Protein AF-A0A0W1AGN7-F1 (afdb_monomer)

Structure (mmCIF, N/CA/C/O backbone):
data_AF-A0A0W1AGN7-F1
#
_entry.id   AF-A0A0W1AGN7-F1
#
loop_
_atom_site.group_PDB
_atom_site.id
_atom_site.type_symbol
_atom_site.label_atom_id
_atom_site.label_alt_id
_atom_site.label_comp_id
_atom_site.label_asym_id
_atom_site.label_entity_id
_atom_site.label_seq_id
_atom_site.pdbx_PDB_ins_code
_atom_site.Cartn_x
_atom_site.Cartn_y
_atom_site.Cartn_z
_atom_site.occupancy
_atom_site.B_iso_or_equiv
_atom_site.auth_seq_id
_atom_site.auth_comp_id
_atom_site.auth_asym_id
_atom_site.auth_atom_id
_atom_site.pdbx_PDB_model_num
ATOM 1 N N . MET A 1 1 ? -7.683 -13.575 3.299 1.00 52.19 1 MET A N 1
ATOM 2 C CA . MET A 1 1 ? -7.479 -12.408 2.410 1.00 52.19 1 MET A CA 1
ATOM 3 C C . MET A 1 1 ? -7.726 -11.052 3.073 1.00 52.19 1 MET A C 1
ATOM 5 O O . MET A 1 1 ? -6.972 -10.143 2.778 1.00 52.19 1 MET A O 1
ATOM 9 N N . LYS A 1 2 ? -8.662 -10.886 4.029 1.00 61.22 2 LYS A N 1
ATOM 10 C CA . LYS A 1 2 ? -8.832 -9.610 4.775 1.00 61.22 2 LYS A CA 1
ATOM 11 C C . LYS A 1 2 ? -7.650 -9.207 5.681 1.00 61.22 2 LYS A C 1
ATOM 13 O O . LYS A 1 2 ? -7.699 -8.150 6.295 1.00 61.22 2 LYS A O 1
ATOM 18 N N . GLU A 1 3 ? -6.617 -10.041 5.782 1.00 70.88 3 GLU A N 1
ATOM 19 C CA . GLU A 1 3 ? -5.490 -9.860 6.706 1.00 70.88 3 GLU A CA 1
ATOM 20 C C . GLU A 1 3 ? -4.627 -8.638 6.367 1.00 70.88 3 GLU A C 1
ATOM 22 O O . GLU A 1 3 ? -4.033 -8.058 7.266 1.00 70.88 3 GLU A O 1
ATOM 27 N N . HIS A 1 4 ? -4.624 -8.205 5.101 1.00 79.44 4 HIS A N 1
ATOM 28 C CA . HIS A 1 4 ? -3.831 -7.066 4.623 1.00 79.44 4 HIS A CA 1
ATOM 29 C C . HIS A 1 4 ? -4.524 -5.707 4.800 1.00 79.44 4 HIS A C 1
ATOM 31 O O . HIS A 1 4 ? -3.910 -4.663 4.573 1.00 79.44 4 HIS A O 1
ATOM 37 N N . LEU A 1 5 ? -5.799 -5.693 5.200 1.00 88.56 5 LEU A N 1
ATOM 38 C CA . LEU A 1 5 ? -6.532 -4.455 5.447 1.00 88.56 5 LEU A CA 1
ATOM 39 C C . LEU A 1 5 ? -6.205 -3.920 6.842 1.00 88.56 5 LEU A C 1
ATOM 41 O O . LEU A 1 5 ? -6.185 -4.668 7.820 1.00 88.56 5 LEU A O 1
ATOM 45 N N . ILE A 1 6 ? -6.045 -2.603 6.966 1.00 92.06 6 ILE A N 1
ATOM 46 C CA . ILE A 1 6 ? -5.746 -1.918 8.237 1.00 92.06 6 ILE A CA 1
ATOM 47 C C . ILE A 1 6 ? -6.751 -2.304 9.337 1.00 92.06 6 ILE A C 1
ATOM 49 O O . ILE A 1 6 ? -6.379 -2.525 10.489 1.00 92.06 6 ILE A O 1
ATOM 53 N N . MET A 1 7 ? -8.022 -2.479 8.968 1.00 92.06 7 MET A N 1
ATOM 54 C CA . MET A 1 7 ? -9.101 -2.873 9.879 1.00 92.06 7 MET A CA 1
ATOM 55 C C . MET A 1 7 ? -8.844 -4.220 10.571 1.00 92.06 7 MET A C 1
ATOM 57 O O . MET A 1 7 ? -9.246 -4.408 11.721 1.00 92.06 7 MET A O 1
ATOM 61 N N . HIS A 1 8 ? -8.157 -5.158 9.910 1.00 91.00 8 HIS A N 1
ATOM 62 C CA . HIS A 1 8 ? -7.781 -6.433 10.518 1.00 91.00 8 HIS A CA 1
ATOM 63 C C . HIS A 1 8 ? -6.751 -6.230 11.633 1.00 91.00 8 HIS A C 1
ATOM 65 O O . HIS A 1 8 ? -6.923 -6.745 12.738 1.00 91.00 8 HIS A O 1
ATOM 71 N N . HIS A 1 9 ? -5.730 -5.407 11.384 1.00 91.38 9 HIS A N 1
ATOM 72 C CA . HIS A 1 9 ? -4.720 -5.058 12.384 1.00 91.38 9 HIS A CA 1
ATOM 73 C C . HIS A 1 9 ? -5.338 -4.325 13.581 1.00 91.38 9 HIS A C 1
ATOM 75 O O . HIS A 1 9 ? -5.008 -4.633 14.730 1.00 91.38 9 HIS A O 1
ATOM 81 N N . TYR A 1 10 ? -6.276 -3.409 13.329 1.00 94.62 10 TYR A N 1
ATOM 82 C CA . TYR A 1 10 ? -7.006 -2.706 14.387 1.00 94.62 10 TYR A CA 1
ATOM 83 C C . TYR A 1 10 ? -7.840 -3.679 15.223 1.00 94.62 10 TYR A C 1
ATOM 85 O O . TYR A 1 10 ? -7.760 -3.656 16.451 1.00 94.62 10 TYR A O 1
ATOM 93 N N . SER A 1 11 ? -8.561 -4.598 14.573 1.00 94.00 11 SER A N 1
ATOM 94 C CA . SER A 1 11 ? -9.346 -5.637 15.253 1.00 94.00 11 SER A CA 1
ATOM 95 C C . SER A 1 11 ? -8.465 -6.504 16.158 1.00 94.00 11 SER A C 1
ATOM 97 O O . SER A 1 11 ? -8.772 -6.672 17.337 1.00 94.00 11 SER A O 1
ATOM 99 N N . LEU A 1 12 ? -7.321 -6.982 15.654 1.00 92.31 12 LEU A N 1
ATOM 100 C CA . LEU A 1 12 ? -6.373 -7.784 16.435 1.00 92.31 12 LEU A CA 1
ATOM 101 C C . LEU A 1 12 ? -5.827 -7.030 17.652 1.00 92.31 12 LEU A C 1
ATOM 103 O O . LEU A 1 12 ? -5.673 -7.617 18.728 1.00 92.31 12 LEU A O 1
ATOM 107 N N . TRP A 1 13 ? -5.510 -5.743 17.499 1.00 94.31 13 TRP A N 1
ATOM 108 C CA . TRP A 1 13 ? -5.050 -4.921 18.614 1.00 94.31 13 TRP A CA 1
ATOM 109 C C . TRP A 1 13 ? -6.154 -4.750 19.665 1.00 94.31 13 TRP A C 1
ATOM 111 O O . TRP A 1 13 ? -5.910 -5.000 20.846 1.00 94.31 13 TRP A O 1
ATOM 121 N N . LEU A 1 14 ? -7.383 -4.424 19.249 1.00 94.44 14 LEU A N 1
ATOM 122 C CA . LEU A 1 14 ? -8.530 -4.240 20.149 1.00 94.44 14 LEU A CA 1
ATOM 123 C C . LEU A 1 14 ? -8.907 -5.530 20.881 1.00 94.44 14 LEU A C 1
ATOM 125 O O . LEU A 1 14 ? -9.268 -5.498 22.057 1.00 94.44 14 LEU A O 1
ATOM 129 N N . GLU A 1 15 ? -8.802 -6.683 20.224 1.00 93.94 15 GLU A N 1
ATOM 130 C CA . GLU A 1 15 ? -9.021 -7.983 20.856 1.00 93.94 15 GLU A CA 1
ATOM 131 C C . GLU A 1 15 ? -7.976 -8.282 21.932 1.00 93.94 15 GLU A C 1
ATOM 133 O O . GLU A 1 15 ? -8.322 -8.781 23.008 1.00 93.94 15 GLU A O 1
ATOM 138 N N . LYS A 1 16 ? -6.701 -7.972 21.664 1.00 91.62 16 LYS A N 1
ATOM 139 C CA . LYS A 1 16 ? -5.621 -8.086 22.656 1.00 91.62 16 LYS A CA 1
ATOM 140 C C . LYS A 1 16 ? -5.851 -7.126 23.821 1.00 91.62 16 LYS A C 1
ATOM 142 O O . LYS A 1 16 ? -5.759 -7.556 24.969 1.00 91.62 16 LYS A O 1
ATOM 147 N N . PHE A 1 17 ? -6.233 -5.885 23.533 1.00 90.75 17 PHE A N 1
ATOM 148 C CA . PHE A 1 17 ? -6.605 -4.890 24.536 1.00 90.75 17 PHE A CA 1
ATOM 149 C C . PHE A 1 17 ? -7.775 -5.374 25.405 1.00 90.75 17 PHE A C 1
ATOM 151 O O . PHE A 1 17 ? -7.691 -5.361 26.624 1.00 90.75 17 PHE A O 1
ATOM 158 N N . CYS A 1 18 ? -8.840 -5.933 24.825 1.00 91.12 18 CYS A N 1
ATOM 159 C CA . CYS A 1 18 ? -9.956 -6.491 25.598 1.00 91.12 18 CYS A CA 1
ATOM 160 C C . CYS A 1 18 ? -9.529 -7.639 26.534 1.00 91.12 18 CYS A C 1
ATOM 162 O O . CYS A 1 18 ? -10.119 -7.817 27.602 1.00 91.12 18 CYS A O 1
ATOM 164 N N . LYS A 1 19 ? -8.523 -8.433 26.144 1.00 91.75 19 LYS A N 1
ATOM 165 C CA . LYS A 1 19 ? -7.992 -9.547 26.949 1.00 91.75 19 LYS A CA 1
ATOM 166 C C . LYS A 1 19 ? -7.132 -9.074 28.126 1.00 91.75 19 LYS A C 1
ATOM 168 O O . LYS A 1 19 ? -7.034 -9.809 29.107 1.00 91.75 19 LYS A O 1
ATOM 173 N N . SER A 1 20 ? -6.571 -7.863 28.084 1.00 87.38 20 SER A N 1
ATOM 174 C CA . SER A 1 20 ? -5.748 -7.309 29.173 1.00 87.38 20 SER A CA 1
ATOM 175 C C . SER A 1 20 ? -6.558 -6.748 30.349 1.00 87.38 20 SER A C 1
ATOM 177 O O . SER A 1 20 ? -5.976 -6.158 31.251 1.00 87.38 20 SER A O 1
ATOM 179 N N . LYS A 1 21 ? -7.884 -6.959 30.370 1.00 85.69 21 LYS A N 1
ATOM 180 C CA . LYS A 1 21 ? -8.817 -6.484 31.412 1.00 85.69 21 LYS A CA 1
ATOM 181 C C . LYS A 1 21 ? -8.747 -4.959 31.642 1.00 85.69 21 LYS A C 1
ATOM 183 O O . LYS A 1 21 ? -8.508 -4.527 32.769 1.00 85.69 21 LYS A O 1
ATOM 188 N N . PRO A 1 22 ? -8.962 -4.146 30.593 1.00 85.06 22 PRO A N 1
ATOM 189 C CA . PRO A 1 22 ? -8.909 -2.694 30.695 1.00 85.06 22 PRO A CA 1
ATOM 190 C C . PRO A 1 22 ? -10.105 -2.142 31.491 1.00 85.06 22 PRO A C 1
ATOM 192 O O . PRO A 1 22 ? -11.060 -2.878 31.777 1.00 85.06 22 PRO A O 1
ATOM 195 N N . PRO A 1 23 ? -10.095 -0.841 31.827 1.00 87.31 23 PRO A N 1
ATOM 196 C CA . PRO A 1 23 ? -11.236 -0.174 32.441 1.00 87.31 23 PRO A CA 1
ATOM 197 C C . PRO A 1 23 ? -12.548 -0.408 31.678 1.00 87.31 23 PRO A C 1
ATOM 199 O O . PRO A 1 23 ? -12.585 -0.520 30.453 1.00 87.31 23 PRO A O 1
ATOM 202 N N . LYS A 1 24 ? -13.668 -0.460 32.409 1.00 87.25 24 LYS A N 1
ATOM 203 C CA . LYS A 1 24 ? -14.982 -0.830 31.850 1.00 87.25 24 LYS A CA 1
ATOM 204 C C . LYS A 1 24 ? -15.406 0.050 30.663 1.00 87.25 24 LYS A C 1
ATOM 206 O O . LYS A 1 24 ? -15.961 -0.479 29.703 1.00 87.25 24 LYS A O 1
ATOM 211 N N . LYS A 1 25 ? -15.140 1.363 30.723 1.00 88.50 25 LYS A N 1
ATOM 212 C CA . LYS A 1 25 ? -15.486 2.334 29.666 1.00 88.50 25 LYS A CA 1
ATOM 213 C C . LYS A 1 25 ? -14.739 2.021 28.361 1.00 88.50 25 LYS A C 1
ATOM 215 O O . LYS A 1 25 ? -15.380 1.803 27.336 1.00 88.50 25 LYS A O 1
ATOM 220 N N . SER A 1 26 ? -13.411 1.907 28.416 1.00 89.06 26 SER A N 1
ATOM 221 C CA . SER A 1 26 ? -12.575 1.600 27.247 1.00 89.06 26 SER A CA 1
ATOM 222 C C . SER A 1 26 ? -12.799 0.177 26.726 1.00 89.06 26 SER A C 1
ATOM 224 O O . SER A 1 26 ? -12.819 -0.033 25.517 1.00 89.06 26 SER A O 1
ATOM 226 N N . TYR A 1 27 ? -13.084 -0.798 27.600 1.00 90.25 27 TYR A N 1
ATOM 227 C CA . TYR A 1 27 ? -13.517 -2.139 27.185 1.00 90.25 27 TYR A CA 1
ATOM 228 C C . TYR A 1 27 ? -14.790 -2.102 26.325 1.00 90.25 27 TYR A C 1
ATOM 230 O O . TYR A 1 27 ? -14.859 -2.743 25.276 1.00 90.25 27 TYR A O 1
ATOM 238 N N . GLN A 1 28 ? -15.813 -1.364 26.771 1.00 92.50 28 GLN A N 1
ATOM 239 C CA . GLN A 1 28 ? -17.087 -1.256 26.056 1.00 92.50 28 GLN A CA 1
ATOM 240 C C . GLN A 1 28 ? -16.909 -0.574 24.698 1.00 92.50 28 GLN A C 1
ATOM 242 O O . GLN A 1 28 ? -17.418 -1.080 23.701 1.00 92.50 28 GLN A O 1
ATOM 247 N N . GLN A 1 29 ? -16.139 0.513 24.640 1.00 93.56 29 GLN A N 1
ATOM 248 C CA . GLN A 1 29 ? -15.830 1.185 23.377 1.00 93.56 29 GLN A CA 1
ATOM 249 C C . GLN A 1 29 ? -15.042 0.284 22.424 1.00 93.56 29 GLN A C 1
ATOM 251 O O . GLN A 1 29 ? -15.422 0.152 21.265 1.00 93.56 29 GLN A O 1
ATOM 256 N N . ALA A 1 30 ? -14.010 -0.416 22.906 1.00 93.94 30 ALA A N 1
ATOM 257 C CA . ALA A 1 30 ? -13.250 -1.356 22.084 1.00 93.94 30 ALA A CA 1
ATOM 258 C C . ALA A 1 30 ? -14.147 -2.443 21.465 1.00 93.94 30 ALA A C 1
ATOM 260 O O . ALA A 1 30 ? -13.971 -2.803 20.303 1.00 93.94 30 ALA A O 1
ATOM 261 N N . LYS A 1 31 ? -15.141 -2.944 22.212 1.00 95.69 31 LYS A N 1
ATOM 262 C CA . LYS A 1 31 ? -16.117 -3.920 21.701 1.00 95.69 31 LYS A CA 1
ATOM 263 C C . LYS A 1 31 ? -17.019 -3.357 20.606 1.00 95.69 31 LYS A C 1
ATOM 265 O O . LYS A 1 31 ? -17.287 -4.089 19.657 1.00 95.69 31 LYS A O 1
ATOM 270 N N . LEU A 1 32 ? -17.457 -2.106 20.727 1.00 95.69 32 LEU A N 1
ATOM 271 C CA . LEU A 1 32 ? -18.245 -1.436 19.687 1.00 95.69 32 LEU A CA 1
ATOM 272 C C . LEU A 1 32 ? -17.414 -1.256 18.411 1.00 95.69 32 LEU A C 1
ATOM 274 O O . LEU A 1 32 ? -17.843 -1.682 17.343 1.00 95.69 32 LEU A O 1
ATOM 278 N N . ILE A 1 33 ? -16.171 -0.777 18.539 1.00 96.25 33 ILE A N 1
ATOM 279 C CA . ILE A 1 33 ? -15.262 -0.617 17.394 1.00 96.25 33 ILE A CA 1
ATOM 280 C C . ILE A 1 33 ? -15.046 -1.949 16.669 1.00 96.25 33 ILE A C 1
ATOM 282 O O . ILE A 1 33 ? -15.166 -2.006 15.450 1.00 96.25 33 ILE A O 1
ATOM 286 N N . ILE A 1 34 ? -14.777 -3.042 17.396 1.00 95.69 34 ILE A N 1
ATOM 287 C CA . ILE A 1 34 ? -14.605 -4.378 16.793 1.00 95.69 34 ILE A CA 1
ATOM 288 C C . ILE A 1 34 ? -15.839 -4.792 15.971 1.00 95.69 34 ILE A C 1
ATOM 290 O O . ILE A 1 34 ? -15.692 -5.429 14.930 1.00 95.69 34 ILE A O 1
ATOM 294 N N . GLN A 1 35 ? -17.049 -4.460 16.428 1.00 95.12 35 GLN A N 1
ATOM 295 C CA . GLN A 1 35 ? -18.290 -4.813 15.730 1.00 95.12 35 GLN A CA 1
ATOM 296 C C . GLN A 1 35 ? -18.512 -3.992 14.455 1.00 95.12 35 GLN A C 1
ATOM 298 O O . GLN A 1 35 ? -19.118 -4.497 13.505 1.00 95.12 35 GLN A O 1
ATOM 303 N N . ASP A 1 36 ? -18.031 -2.751 14.428 1.00 94.75 36 ASP A N 1
ATOM 304 C CA . ASP A 1 36 ? -18.267 -1.818 13.327 1.00 94.75 36 ASP A CA 1
ATOM 305 C C . ASP A 1 36 ? -17.135 -1.789 12.293 1.00 94.75 36 ASP A C 1
ATOM 307 O O . ASP A 1 36 ? -17.410 -1.559 11.117 1.00 94.75 36 ASP A O 1
ATOM 311 N N . LEU A 1 37 ? -15.895 -2.125 12.673 1.00 93.12 37 LEU A N 1
ATOM 312 C CA . LEU A 1 37 ? -14.741 -2.191 11.762 1.00 93.12 37 LEU A CA 1
ATOM 313 C C . LEU A 1 37 ? -15.012 -2.982 10.467 1.00 93.12 37 LEU A C 1
ATOM 315 O O . LEU A 1 37 ? -14.682 -2.471 9.400 1.00 93.12 37 LEU A O 1
ATOM 319 N N . PRO A 1 38 ? -15.641 -4.178 10.487 1.00 90.12 38 PRO A N 1
ATOM 320 C CA . PRO A 1 38 ? -15.898 -4.943 9.264 1.00 90.12 38 PRO A CA 1
ATOM 321 C C . PRO A 1 38 ? -16.884 -4.288 8.289 1.00 90.12 38 PRO A C 1
ATOM 323 O O . PRO A 1 38 ? -17.027 -4.785 7.173 1.00 90.12 38 PRO A O 1
ATOM 326 N N . LYS A 1 39 ? -17.603 -3.242 8.719 1.00 90.56 39 LYS A N 1
ATOM 327 C CA . LYS A 1 39 ? -18.595 -2.513 7.916 1.00 90.56 39 LYS A CA 1
ATOM 328 C C . LYS A 1 39 ? -17.980 -1.321 7.177 1.00 90.56 39 LYS A C 1
ATOM 330 O O . LYS A 1 39 ? -18.654 -0.723 6.343 1.00 90.56 39 LYS A O 1
ATOM 335 N N . MET A 1 40 ? -16.740 -0.955 7.502 1.00 92.12 40 MET A N 1
ATOM 336 C CA . MET A 1 40 ? -16.052 0.179 6.894 1.00 92.12 40 MET A CA 1
ATOM 337 C C . MET A 1 40 ? -15.539 -0.223 5.509 1.00 92.12 40 MET A C 1
ATOM 339 O O . MET A 1 40 ? -14.770 -1.172 5.379 1.00 92.12 40 MET A O 1
ATOM 343 N N . ASN A 1 41 ? -15.980 0.493 4.474 1.00 87.44 41 ASN A N 1
ATOM 344 C CA . ASN A 1 41 ? -15.615 0.203 3.081 1.00 87.44 41 ASN A CA 1
ATOM 345 C C . ASN A 1 41 ? -14.712 1.271 2.455 1.00 87.44 41 ASN A C 1
ATOM 347 O O . ASN A 1 41 ? -14.182 1.053 1.371 1.00 87.44 41 ASN A O 1
ATOM 351 N N . ASP A 1 42 ? -14.515 2.397 3.137 1.00 91.38 42 ASP A N 1
ATOM 352 C CA . ASP A 1 42 ? -13.670 3.497 2.692 1.00 91.38 42 ASP A CA 1
ATOM 353 C C . ASP A 1 42 ? -12.958 4.157 3.885 1.00 91.38 42 ASP A C 1
ATOM 355 O O . ASP A 1 42 ? -13.256 3.885 5.054 1.00 91.38 42 ASP A O 1
ATOM 359 N N . ILE A 1 43 ? -11.969 5.006 3.586 1.00 93.81 43 ILE A N 1
ATOM 360 C CA . ILE A 1 43 ? -11.159 5.656 4.622 1.00 93.81 43 ILE A CA 1
ATOM 361 C C . ILE A 1 43 ? -11.942 6.692 5.433 1.00 93.81 43 ILE A C 1
ATOM 363 O O . ILE A 1 43 ? -11.612 6.904 6.596 1.00 93.81 43 ILE A O 1
ATOM 367 N N . ALA A 1 44 ? -12.951 7.344 4.848 1.00 94.38 44 ALA A N 1
ATOM 368 C CA . ALA A 1 44 ? -13.710 8.390 5.524 1.00 94.38 44 ALA A CA 1
ATOM 369 C C . ALA A 1 44 ? -14.596 7.776 6.609 1.00 94.38 44 ALA A C 1
ATOM 371 O O . ALA A 1 44 ? -14.507 8.182 7.762 1.00 94.38 44 ALA A O 1
ATOM 372 N N . ALA A 1 45 ? -15.326 6.711 6.275 1.00 94.44 45 ALA A N 1
ATOM 373 C CA . ALA A 1 45 ? -16.109 5.938 7.229 1.00 94.44 45 ALA A CA 1
ATOM 374 C C . ALA A 1 45 ? -15.236 5.395 8.373 1.00 94.44 45 ALA A C 1
ATOM 376 O O . ALA A 1 45 ? -15.631 5.443 9.539 1.00 94.44 45 ALA A O 1
ATOM 377 N N . LEU A 1 46 ? -14.023 4.919 8.062 1.00 95.38 46 LEU A N 1
ATOM 378 C CA . LEU A 1 46 ? -13.090 4.448 9.084 1.00 95.38 46 LEU A CA 1
ATOM 379 C C . LEU A 1 46 ? -12.604 5.585 9.997 1.00 95.38 46 LEU A C 1
ATOM 381 O O . LEU A 1 46 ? -12.518 5.381 11.205 1.00 95.38 46 LEU A O 1
ATOM 385 N N . ILE A 1 47 ? -12.304 6.769 9.455 1.00 96.25 47 ILE A N 1
ATOM 386 C CA . ILE A 1 47 ? -11.956 7.953 10.257 1.00 96.25 47 ILE A CA 1
ATOM 387 C C . ILE A 1 47 ? -13.122 8.322 11.179 1.00 96.25 47 ILE A C 1
ATOM 389 O O . ILE A 1 47 ? -12.908 8.439 12.386 1.00 96.25 47 ILE A O 1
ATOM 393 N N . ASP A 1 48 ? -14.340 8.415 10.644 1.00 96.31 48 ASP A N 1
ATOM 394 C CA . ASP A 1 48 ? -15.541 8.769 11.406 1.00 96.31 48 ASP A CA 1
ATOM 395 C C . ASP A 1 48 ? -15.791 7.776 12.551 1.00 96.31 48 ASP A C 1
ATOM 397 O O . ASP A 1 48 ? -16.093 8.176 13.676 1.00 96.31 48 ASP A O 1
ATOM 401 N N . LEU A 1 49 ? -15.614 6.472 12.306 1.00 96.19 49 LEU A N 1
ATOM 402 C CA . LEU A 1 49 ? -15.719 5.441 13.344 1.00 96.19 49 LEU A CA 1
ATOM 403 C C . LEU A 1 49 ? -14.743 5.697 14.500 1.00 96.19 49 LEU A C 1
ATOM 405 O O . LEU A 1 49 ? -15.125 5.592 15.667 1.00 96.19 49 LEU A O 1
ATOM 409 N N . ILE A 1 50 ? -13.484 6.015 14.191 1.00 95.75 50 ILE A N 1
ATOM 410 C CA . ILE A 1 50 ? -12.468 6.284 15.214 1.00 95.75 50 ILE A CA 1
ATOM 411 C C . ILE A 1 50 ? -12.779 7.589 15.955 1.00 95.75 50 ILE A C 1
ATOM 413 O O . ILE A 1 50 ? -12.715 7.619 17.186 1.00 95.75 50 ILE A O 1
ATOM 417 N N . GLU A 1 51 ? -13.156 8.651 15.242 1.00 94.50 51 GLU A N 1
ATOM 418 C CA . GLU A 1 51 ? -13.486 9.954 15.832 1.00 94.50 51 GLU A CA 1
ATOM 419 C C . GLU A 1 51 ? -14.691 9.885 16.776 1.00 94.50 51 GLU A C 1
ATOM 421 O O . GLU A 1 51 ? -14.634 10.441 17.872 1.00 94.50 51 GLU A O 1
ATOM 426 N N . ASN A 1 52 ? -15.725 9.115 16.426 1.00 94.31 52 ASN A N 1
ATOM 427 C CA . ASN A 1 52 ? -16.916 8.903 17.260 1.00 94.31 52 ASN A CA 1
ATOM 428 C C . ASN A 1 52 ? -16.628 8.210 18.605 1.00 94.31 52 ASN A C 1
ATOM 430 O O . ASN A 1 52 ? -17.489 8.163 19.489 1.00 94.31 52 ASN A O 1
ATOM 434 N N . HIS A 1 53 ? -15.433 7.645 18.771 1.00 92.06 53 HIS A N 1
ATOM 435 C CA . HIS A 1 53 ? -15.008 6.973 19.995 1.00 92.06 53 HIS A CA 1
ATOM 436 C C . HIS A 1 53 ? -13.867 7.678 20.729 1.00 92.06 53 HIS A C 1
ATOM 438 O O . HIS A 1 53 ? -13.480 7.234 21.814 1.00 92.06 53 HIS A O 1
ATOM 444 N N . LEU A 1 54 ? -13.373 8.795 20.196 1.00 89.00 54 LEU A N 1
ATOM 445 C CA . LEU A 1 54 ? -12.476 9.682 20.923 1.00 89.00 54 LEU A CA 1
ATOM 446 C C . LEU A 1 54 ? -13.265 10.541 21.928 1.00 89.00 54 LEU A C 1
ATOM 448 O O . LEU A 1 54 ? -14.411 10.915 21.672 1.00 89.00 54 LEU A O 1
ATOM 452 N N . PRO A 1 55 ? -12.682 10.855 23.096 1.00 82.75 55 PRO A N 1
ATOM 453 C CA . PRO A 1 55 ? -13.320 11.731 24.066 1.00 82.75 55 PRO A CA 1
ATOM 454 C C . PRO A 1 55 ? -13.403 13.157 23.508 1.00 82.75 55 PRO A C 1
ATOM 456 O O . PRO A 1 55 ? -12.460 13.653 22.893 1.00 82.75 55 PRO A O 1
ATOM 459 N N . SER A 1 56 ? -14.528 13.830 23.753 1.00 70.44 56 SER A N 1
ATOM 460 C CA . SER A 1 56 ? -14.777 15.201 23.285 1.00 70.44 56 SER A CA 1
ATOM 461 C C . SER A 1 56 ? -13.930 16.260 24.004 1.00 70.44 56 SER A C 1
ATOM 463 O O . SER A 1 56 ? -13.823 17.384 23.522 1.00 70.44 56 SER A O 1
ATOM 465 N N . GLU A 1 57 ? -13.324 15.920 25.148 1.00 58.19 57 GLU A N 1
ATOM 466 C CA . GLU A 1 57 ? -12.566 16.846 25.992 1.00 58.19 57 GLU A CA 1
ATOM 467 C C . GLU A 1 57 ? -11.155 16.322 26.293 1.00 58.19 57 GLU A C 1
ATOM 469 O O . GLU A 1 57 ? -10.953 15.153 26.624 1.00 58.19 57 GLU A O 1
ATOM 474 N N . HIS A 1 58 ? -10.168 17.224 26.251 1.00 52.53 58 HIS A N 1
ATOM 475 C CA . HIS A 1 58 ? -8.760 16.925 26.536 1.00 52.53 58 HIS A CA 1
ATOM 476 C C . HIS A 1 58 ? -8.494 16.430 27.976 1.00 52.53 58 HIS A C 1
ATOM 478 O O . HIS A 1 58 ? -7.420 15.893 28.248 1.00 52.53 58 HIS A O 1
ATOM 484 N N . HIS A 1 59 ? -9.456 16.576 28.894 1.00 47.56 59 HIS A N 1
ATOM 485 C CA . HIS A 1 59 ? -9.315 16.186 30.300 1.00 47.56 59 HIS A CA 1
ATOM 486 C C . HIS A 1 59 ? -9.352 14.668 30.552 1.00 47.56 59 HIS A C 1
ATOM 488 O O . HIS A 1 59 ? -8.807 14.220 31.560 1.00 47.56 59 HIS A O 1
ATOM 494 N N . ASP A 1 60 ? -9.905 13.870 29.632 1.00 51.66 60 ASP A N 1
ATOM 495 C CA . ASP A 1 60 ? -9.979 12.404 29.772 1.00 51.66 60 ASP A CA 1
ATOM 496 C C . ASP A 1 60 ? -8.656 11.694 29.406 1.00 51.66 60 ASP A C 1
ATOM 498 O O . ASP A 1 60 ? -8.478 10.519 29.728 1.00 51.66 60 ASP A O 1
ATOM 502 N N . PHE A 1 61 ? -7.698 12.387 28.773 1.00 52.44 61 PHE A N 1
ATOM 503 C CA . PHE A 1 61 ? -6.417 11.788 28.365 1.00 52.44 61 PHE A CA 1
ATOM 504 C C . PHE A 1 61 ? -5.423 11.610 29.525 1.00 52.44 61 PHE A C 1
ATOM 506 O O . PHE A 1 61 ? -4.502 10.806 29.410 1.00 52.44 61 PHE A O 1
ATOM 513 N N . GLN A 1 62 ? -5.596 12.339 30.635 1.00 48.06 62 GLN A N 1
ATOM 514 C CA . GLN A 1 62 ? -4.625 12.386 31.741 1.00 48.06 62 GLN A CA 1
ATOM 515 C C . GLN A 1 62 ? -5.011 11.553 32.976 1.00 48.06 62 GLN A C 1
ATOM 517 O O . GLN A 1 62 ? -4.250 11.504 33.937 1.00 48.06 62 GLN A O 1
ATOM 522 N N . GLN A 1 63 ? -6.167 10.877 32.993 1.00 47.91 63 GLN A N 1
ATOM 523 C CA . GLN A 1 63 ? -6.620 10.146 34.192 1.00 47.91 63 GLN A CA 1
ATOM 524 C C . GLN A 1 63 ? -6.201 8.669 34.270 1.00 47.91 63 GLN A C 1
ATOM 526 O O . GLN A 1 63 ? -6.533 7.994 35.242 1.00 47.91 63 GLN A O 1
ATOM 531 N N . GLU A 1 64 ? -5.414 8.166 33.319 1.00 52.56 64 GLU A N 1
ATOM 532 C CA . GLU A 1 64 ? -4.811 6.826 33.398 1.00 52.56 64 GLU A CA 1
ATOM 533 C C . GLU A 1 64 ? -3.284 6.909 33.583 1.00 52.56 64 GLU A C 1
ATOM 535 O O . GLU A 1 64 ? -2.520 6.164 32.978 1.00 52.56 64 GLU A O 1
ATOM 540 N N . GLU A 1 65 ? -2.805 7.831 34.423 1.00 43.81 65 GLU A N 1
ATOM 541 C CA . GLU A 1 65 ? -1.396 7.872 34.822 1.00 43.81 65 GLU A CA 1
ATOM 542 C C . GLU A 1 65 ? -1.120 6.882 35.963 1.00 43.81 65 GLU A C 1
ATOM 544 O O . GLU A 1 65 ? -1.175 7.202 37.153 1.00 43.81 65 GLU A O 1
ATOM 549 N N . LYS A 1 66 ? -0.754 5.655 35.589 1.00 45.81 66 LYS A N 1
ATOM 550 C CA . LYS A 1 66 ? 0.212 4.872 36.365 1.00 45.81 66 LYS A CA 1
ATOM 551 C C . LYS A 1 66 ? 1.381 4.483 35.461 1.00 45.81 66 LYS A C 1
ATOM 553 O O . LYS A 1 66 ? 1.167 3.811 34.456 1.00 45.81 66 LYS A O 1
ATOM 558 N N . PRO A 1 67 ? 2.623 4.873 35.799 1.00 46.62 67 PRO A N 1
ATOM 559 C CA . PRO A 1 67 ? 3.795 4.432 35.072 1.00 46.62 67 PRO A CA 1
ATOM 560 C C . PRO A 1 67 ? 4.154 3.027 35.554 1.00 46.62 67 PRO A C 1
ATOM 562 O O . PRO A 1 67 ? 4.936 2.827 36.481 1.00 46.62 67 PRO A O 1
ATOM 565 N N . THR A 1 68 ? 3.573 2.041 34.898 1.00 39.56 68 THR A N 1
ATOM 566 C CA . THR A 1 68 ? 4.113 0.687 34.823 1.00 39.56 68 THR A CA 1
ATOM 567 C C . THR A 1 68 ? 4.188 0.321 33.346 1.00 39.56 68 THR A C 1
ATOM 569 O O . THR A 1 68 ? 3.618 1.025 32.523 1.00 39.56 68 THR A O 1
ATOM 572 N N . TYR A 1 69 ? 4.948 -0.710 32.978 1.00 44.78 69 TYR A N 1
ATOM 573 C CA . TYR A 1 69 ? 5.074 -1.238 31.610 1.00 44.78 69 TYR A CA 1
ATOM 574 C C . TYR A 1 69 ? 3.718 -1.764 31.065 1.00 44.78 69 TYR A C 1
ATOM 576 O O . TYR A 1 69 ? 3.555 -2.951 30.790 1.00 44.78 69 TYR A O 1
ATOM 584 N N . GLU A 1 70 ? 2.714 -0.896 30.991 1.00 49.72 70 GLU A N 1
ATOM 585 C CA . GLU A 1 70 ? 1.319 -1.159 30.667 1.00 49.72 70 GLU A CA 1
ATOM 586 C C . GLU A 1 70 ? 1.067 -0.892 29.174 1.00 49.72 70 GLU A C 1
ATOM 588 O O . GLU A 1 70 ? 1.781 -0.101 28.550 1.00 49.72 70 GLU A O 1
ATOM 593 N N . PRO A 1 71 ? 0.102 -1.599 28.556 1.00 58.88 71 PRO A N 1
ATOM 594 C CA . PRO A 1 71 ? -0.210 -1.439 27.139 1.00 58.88 71 PRO A CA 1
ATOM 595 C C . PRO A 1 71 ? -0.559 0.019 26.808 1.00 58.88 71 PRO A C 1
ATOM 597 O O . PRO A 1 71 ? -1.138 0.718 27.636 1.00 58.88 71 PRO A O 1
ATOM 600 N N . ILE A 1 72 ? -0.216 0.455 25.585 1.00 70.25 72 ILE A N 1
ATOM 601 C CA . ILE A 1 72 ? -0.535 1.792 25.052 1.00 70.25 72 ILE A CA 1
ATOM 602 C C . ILE A 1 72 ? -1.974 2.161 25.439 1.00 70.25 72 ILE A C 1
ATOM 604 O O . ILE A 1 72 ? -2.898 1.389 25.169 1.00 70.25 72 ILE A O 1
ATOM 608 N N . ASN A 1 73 ? -2.146 3.327 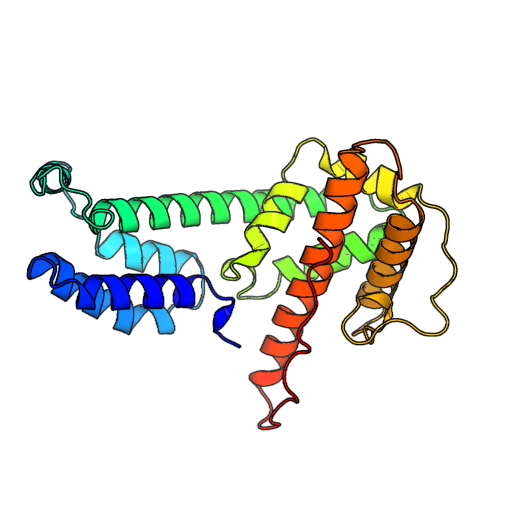26.072 1.00 84.25 73 ASN A N 1
ATOM 609 C CA . ASN A 1 73 ? -3.454 3.848 26.464 1.00 84.25 73 ASN A CA 1
ATOM 610 C C . ASN A 1 73 ? -4.429 3.789 25.274 1.00 84.25 73 ASN A C 1
ATOM 612 O O . ASN A 1 73 ? -4.079 4.170 24.156 1.00 84.25 73 ASN A O 1
ATOM 616 N N . PHE A 1 74 ? -5.654 3.323 25.525 1.00 89.50 74 PHE A N 1
ATOM 617 C CA . PHE A 1 74 ? -6.678 3.117 24.499 1.00 89.50 74 PHE A CA 1
ATOM 618 C C . PHE A 1 74 ? -6.921 4.352 23.627 1.00 89.50 74 PHE A C 1
ATOM 620 O O . PHE A 1 74 ? -6.873 4.263 22.402 1.00 89.50 74 PHE A O 1
ATOM 627 N N . TYR A 1 75 ? -7.132 5.512 24.246 1.00 89.81 75 TYR A N 1
ATOM 628 C CA . TYR A 1 75 ? -7.415 6.750 23.526 1.00 89.81 75 TYR A CA 1
ATOM 629 C C . TYR A 1 75 ? -6.179 7.293 22.815 1.00 89.81 75 TYR A C 1
ATOM 631 O O . TYR A 1 75 ? -6.301 7.808 21.706 1.00 89.81 75 TYR A O 1
ATOM 639 N N . CYS A 1 76 ? -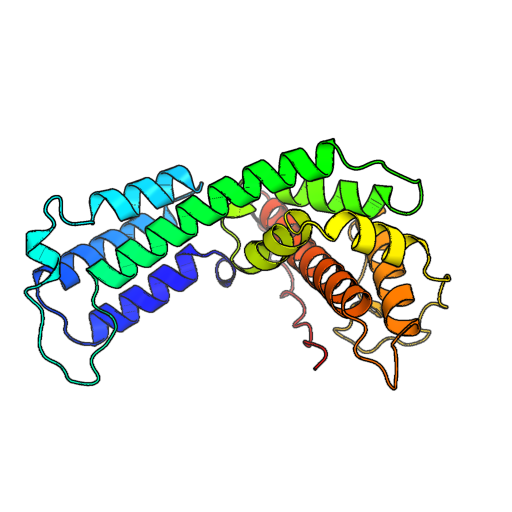4.986 7.117 23.390 1.00 88.75 76 CYS A N 1
ATOM 640 C CA . CYS A 1 76 ? -3.738 7.410 22.683 1.00 88.75 76 CYS A CA 1
ATOM 641 C C . CYS A 1 76 ? -3.606 6.552 21.418 1.00 88.75 76 CYS A C 1
ATOM 643 O O . CYS A 1 76 ? -3.240 7.068 20.365 1.00 88.75 76 CYS A O 1
ATOM 645 N N . GLN A 1 77 ? -3.955 5.264 21.487 1.00 92.38 77 GLN A N 1
ATOM 646 C CA . GLN A 1 77 ? -3.934 4.388 20.318 1.00 92.38 77 GLN A CA 1
ATOM 647 C C . GLN A 1 77 ? -4.952 4.822 19.255 1.00 92.38 77 GLN A C 1
ATOM 649 O O . GLN A 1 77 ? -4.597 4.885 18.079 1.00 92.38 77 GLN A O 1
ATOM 654 N N . LEU A 1 78 ? -6.188 5.154 19.649 1.00 93.88 78 LEU A N 1
ATOM 655 C CA . LEU A 1 78 ? -7.200 5.671 18.720 1.00 93.88 78 LEU A CA 1
ATOM 656 C C . LEU A 1 78 ? -6.753 6.985 18.068 1.00 93.88 78 LEU A C 1
ATOM 658 O O . LEU A 1 78 ? -6.933 7.170 16.867 1.00 93.88 78 LEU A O 1
ATOM 662 N N . MET A 1 79 ? -6.129 7.879 18.836 1.00 92.56 79 MET A N 1
ATOM 663 C CA . MET A 1 79 ? -5.609 9.144 18.320 1.00 92.56 79 MET A CA 1
ATOM 664 C C . MET A 1 79 ? -4.469 8.922 17.321 1.00 92.56 79 MET A C 1
ATOM 666 O O . MET A 1 79 ? -4.445 9.569 16.275 1.00 92.56 79 MET A O 1
ATOM 670 N N . ASN A 1 80 ? -3.572 7.971 17.594 1.00 92.62 80 ASN A N 1
ATOM 671 C CA . ASN A 1 80 ? -2.528 7.575 16.649 1.00 92.62 80 ASN A CA 1
ATOM 672 C C . ASN A 1 80 ? -3.142 7.043 15.348 1.00 92.62 80 ASN A C 1
ATOM 674 O O . ASN A 1 80 ? -2.797 7.526 14.276 1.00 92.62 80 ASN A O 1
ATOM 678 N N . TRP A 1 81 ? -4.118 6.133 15.433 1.00 95.25 81 TRP A N 1
ATOM 679 C CA . TRP A 1 81 ? -4.810 5.614 14.250 1.00 95.25 81 TRP A CA 1
ATOM 680 C C . TRP A 1 81 ? -5.509 6.703 13.445 1.00 95.25 81 TRP A C 1
ATOM 682 O O . TRP A 1 81 ? -5.369 6.738 12.227 1.00 95.25 81 TRP A O 1
ATOM 692 N N . ARG A 1 82 ? -6.213 7.627 14.102 1.00 95.44 82 ARG A N 1
ATOM 693 C CA . ARG A 1 82 ? -6.833 8.774 13.431 1.00 95.44 82 ARG A CA 1
ATOM 694 C C . ARG A 1 82 ? -5.798 9.591 12.655 1.00 95.44 82 ARG A C 1
ATOM 696 O O . ARG A 1 82 ? -6.014 9.895 11.484 1.00 95.44 82 ARG A O 1
ATOM 703 N N . ASN A 1 83 ? -4.685 9.939 13.296 1.00 94.56 83 ASN A N 1
ATOM 704 C CA . ASN A 1 83 ? -3.629 10.732 12.671 1.00 94.56 83 ASN A CA 1
ATOM 705 C C . ASN A 1 83 ? -3.001 9.990 11.483 1.00 94.56 83 ASN A C 1
ATOM 707 O O . ASN A 1 83 ? -2.818 10.590 10.424 1.00 94.56 83 ASN A O 1
ATOM 711 N N . ASP A 1 84 ? -2.749 8.688 11.627 1.00 94.31 84 ASP A N 1
ATOM 712 C CA . ASP A 1 84 ? -2.226 7.839 10.554 1.00 94.31 84 ASP A CA 1
ATOM 713 C C . ASP A 1 84 ? -3.194 7.775 9.362 1.00 94.31 84 ASP A C 1
ATOM 715 O O . ASP A 1 84 ? -2.768 7.895 8.213 1.00 94.31 84 ASP A O 1
ATOM 719 N N . LEU A 1 85 ? -4.503 7.635 9.610 1.00 95.56 85 LEU A N 1
ATOM 720 C CA . LEU A 1 85 ? -5.533 7.614 8.564 1.00 95.56 85 LEU A CA 1
ATOM 721 C C . LEU A 1 85 ? -5.638 8.960 7.834 1.00 95.56 85 LEU A C 1
ATOM 723 O O . LEU A 1 85 ? -5.709 8.987 6.605 1.00 95.56 85 LEU A O 1
ATOM 727 N N . LEU A 1 86 ? -5.600 10.081 8.559 1.00 95.88 86 LEU A N 1
ATOM 728 C CA . LEU A 1 86 ? -5.615 11.423 7.964 1.00 95.88 86 LEU A CA 1
ATOM 729 C C . LEU A 1 86 ? -4.356 11.692 7.126 1.00 95.88 86 LEU A C 1
ATOM 731 O O . LEU A 1 86 ? -4.448 12.206 6.005 1.00 95.88 86 LEU A O 1
ATOM 735 N N . ALA A 1 87 ? -3.182 11.310 7.636 1.00 94.62 87 ALA A N 1
ATOM 736 C CA . ALA A 1 87 ? -1.919 11.429 6.912 1.00 94.62 87 ALA A CA 1
ATOM 737 C C . ALA A 1 87 ? -1.934 10.574 5.642 1.00 94.62 87 ALA A C 1
ATOM 739 O O . ALA A 1 87 ? -1.602 11.059 4.561 1.00 94.62 87 ALA A O 1
ATOM 740 N N . ARG A 1 88 ? -2.403 9.328 5.748 1.00 95.06 88 ARG A N 1
ATOM 741 C CA . ARG A 1 88 ? -2.556 8.409 4.619 1.00 95.06 88 ARG A CA 1
ATOM 742 C C . ARG A 1 88 ? -3.517 8.946 3.563 1.00 95.06 88 ARG A C 1
ATOM 744 O O . ARG A 1 88 ? -3.181 8.888 2.385 1.00 95.06 88 ARG A O 1
ATOM 751 N N . LYS A 1 89 ? -4.669 9.499 3.958 1.00 95.62 89 LYS A N 1
ATOM 752 C CA . LYS A 1 89 ? -5.612 10.157 3.036 1.00 95.62 89 LYS A CA 1
ATOM 753 C C . LYS A 1 89 ? -4.933 11.276 2.248 1.00 95.62 89 LYS A C 1
ATOM 755 O O . LYS A 1 89 ? -4.979 11.280 1.022 1.00 95.62 89 LYS A O 1
ATOM 760 N N . THR A 1 90 ? -4.224 12.155 2.950 1.00 95.75 90 THR A N 1
ATOM 761 C CA . THR A 1 90 ? -3.479 13.265 2.337 1.00 95.75 90 THR A CA 1
ATOM 762 C C . THR A 1 90 ? -2.399 12.762 1.372 1.00 95.75 90 THR A C 1
ATOM 764 O O . THR A 1 90 ? -2.277 13.251 0.251 1.00 95.75 90 THR A O 1
ATOM 767 N N . GLN A 1 91 ? -1.619 11.756 1.778 1.00 96.00 91 GLN A N 1
ATOM 768 C CA . GLN A 1 91 ? -0.577 11.164 0.935 1.00 96.00 91 GLN A CA 1
ATOM 769 C C . GLN A 1 91 ? -1.151 10.468 -0.298 1.00 96.00 91 GLN A C 1
ATOM 771 O O . GLN A 1 91 ? -0.534 10.513 -1.355 1.00 96.00 91 GLN A O 1
ATOM 776 N N . PHE A 1 92 ? -2.313 9.832 -0.178 1.00 96.62 92 PHE A N 1
ATOM 777 C CA . PHE A 1 92 ? -2.989 9.177 -1.291 1.00 96.62 92 PHE A CA 1
ATOM 778 C C . PHE A 1 92 ? -3.411 10.181 -2.367 1.00 96.62 92 PHE A C 1
ATOM 780 O O . PHE A 1 92 ? -3.125 9.986 -3.548 1.00 96.62 92 PHE A O 1
ATOM 787 N N . GLU A 1 93 ? -4.028 11.289 -1.954 1.00 95.69 93 GLU A N 1
ATOM 788 C CA . GLU A 1 93 ? -4.413 12.383 -2.851 1.00 95.69 93 GLU A CA 1
ATOM 789 C C . GLU A 1 93 ? -3.184 12.999 -3.541 1.00 95.69 93 GLU A C 1
ATOM 791 O O . GLU A 1 93 ? -3.187 13.200 -4.758 1.00 95.69 93 GLU A O 1
ATOM 796 N N . LEU A 1 94 ? -2.101 13.230 -2.790 1.00 96.88 94 LEU A N 1
ATOM 797 C CA . LEU A 1 94 ? -0.839 13.737 -3.332 1.00 96.88 94 LEU A CA 1
ATOM 798 C C . LEU A 1 94 ? -0.184 12.753 -4.313 1.00 96.88 94 LEU A C 1
ATOM 800 O O . LEU A 1 94 ? 0.313 13.167 -5.361 1.00 96.88 94 LEU A O 1
ATOM 804 N N . ALA A 1 95 ? -0.190 11.455 -4.005 1.00 97.44 95 ALA A N 1
ATOM 805 C CA . ALA A 1 95 ? 0.368 10.422 -4.872 1.00 97.44 95 ALA A CA 1
ATOM 806 C C . ALA A 1 95 ? -0.377 10.351 -6.212 1.00 97.44 95 ALA A C 1
ATOM 808 O O . ALA A 1 95 ? 0.261 10.341 -7.264 1.00 97.44 95 ALA A O 1
ATOM 809 N N . MET A 1 96 ? -1.713 10.394 -6.187 1.00 96.19 96 MET A N 1
ATOM 810 C CA . MET A 1 96 ? -2.539 10.453 -7.397 1.00 96.19 96 MET A CA 1
ATOM 811 C C . MET A 1 96 ? -2.197 11.666 -8.269 1.00 96.19 96 MET A C 1
ATOM 813 O O . MET A 1 96 ? -1.986 11.522 -9.473 1.00 96.19 96 MET A O 1
ATOM 817 N N . GLN A 1 97 ? -2.076 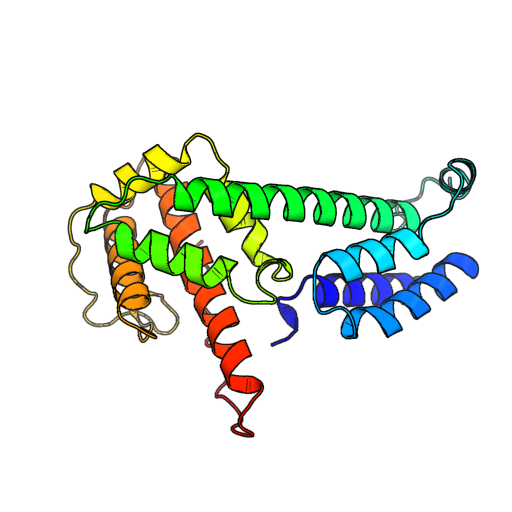12.853 -7.668 1.00 96.50 97 GLN A N 1
ATOM 818 C CA . GLN A 1 97 ? -1.667 14.064 -8.392 1.00 96.50 97 GLN A CA 1
ATOM 819 C C . GLN A 1 97 ? -0.251 13.938 -8.970 1.00 96.50 97 GLN A C 1
ATOM 821 O O . GLN A 1 97 ? -0.001 14.343 -10.104 1.00 96.50 97 GLN A O 1
ATOM 826 N N . THR A 1 98 ? 0.670 13.347 -8.208 1.00 96.81 98 THR A N 1
ATOM 827 C CA . THR A 1 98 ? 2.068 13.160 -8.615 1.00 96.81 98 THR A CA 1
ATOM 828 C C . THR A 1 98 ? 2.162 12.242 -9.832 1.00 96.81 98 THR A C 1
ATOM 830 O O . THR A 1 98 ? 2.861 12.563 -10.793 1.00 96.81 98 THR A O 1
ATOM 833 N N . LEU A 1 99 ? 1.421 11.132 -9.841 1.00 96.44 99 LEU A N 1
ATOM 834 C CA . LEU A 1 99 ? 1.375 10.208 -10.976 1.00 96.44 99 LEU A CA 1
ATOM 835 C C . LEU A 1 99 ? 0.778 10.867 -12.226 1.00 96.44 99 LEU A C 1
ATOM 837 O O . LEU A 1 99 ? 1.357 10.746 -13.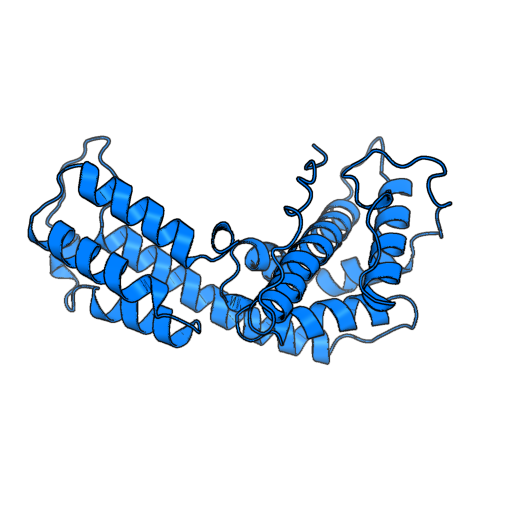300 1.00 96.44 99 LEU A O 1
ATOM 841 N N . GLN A 1 100 ? -0.294 11.654 -12.086 1.00 93.81 100 GLN A N 1
ATOM 842 C CA . GLN A 1 100 ? -0.898 12.402 -13.203 1.00 93.81 100 GLN A CA 1
ATOM 843 C C . GLN A 1 100 ? 0.050 13.432 -13.837 1.00 93.81 100 GLN A C 1
ATOM 845 O O . GLN A 1 100 ? -0.055 13.720 -15.028 1.00 93.81 100 GLN A O 1
ATOM 850 N N . GLN A 1 101 ? 0.960 14.006 -13.050 1.00 93.00 101 GLN A N 1
ATOM 851 C CA . GLN A 1 101 ? 1.929 15.007 -13.508 1.00 93.00 101 GLN A CA 1
ATOM 852 C C . GLN A 1 101 ? 3.257 14.392 -13.967 1.00 93.00 101 GLN A C 1
ATOM 854 O O . GLN A 1 101 ? 4.123 15.098 -14.491 1.00 93.00 101 GLN A O 1
ATOM 859 N N . THR A 1 102 ? 3.450 13.090 -13.758 1.00 92.31 102 THR A N 1
ATOM 860 C CA . THR A 1 102 ? 4.702 12.413 -14.087 1.00 92.31 102 THR A CA 1
ATOM 861 C C . THR A 1 102 ? 4.837 12.269 -15.601 1.00 92.31 102 THR A C 1
ATOM 863 O O . THR A 1 102 ? 3.986 11.690 -16.271 1.00 92.31 102 THR A O 1
ATOM 866 N N . ALA A 1 103 ? 5.940 12.776 -16.155 1.00 85.69 103 ALA A N 1
ATOM 867 C CA . ALA A 1 103 ? 6.248 12.595 -17.567 1.00 85.69 103 ALA A CA 1
ATOM 868 C C . ALA A 1 103 ? 6.487 11.108 -17.872 1.00 85.69 103 ALA A C 1
ATOM 870 O O . ALA A 1 103 ? 7.367 10.479 -17.281 1.00 85.69 103 ALA A O 1
ATOM 871 N N . MET A 1 104 ? 5.716 10.560 -18.810 1.00 84.94 104 MET A N 1
ATOM 872 C CA . MET A 1 104 ? 5.787 9.149 -19.174 1.00 84.94 104 MET A CA 1
ATOM 873 C C . MET A 1 104 ? 6.705 8.938 -20.374 1.00 84.94 104 MET A C 1
ATOM 875 O O . MET A 1 104 ? 6.476 9.481 -21.455 1.00 84.94 104 MET A O 1
ATOM 879 N N . SER A 1 105 ? 7.726 8.104 -20.193 1.00 92.06 105 SER A N 1
ATOM 880 C CA . SER A 1 105 ? 8.425 7.469 -21.306 1.00 92.06 105 SER A CA 1
ATOM 881 C C . SER A 1 105 ? 7.804 6.100 -21.601 1.00 92.06 105 SER A C 1
ATOM 883 O O . SER A 1 105 ? 7.196 5.506 -20.706 1.00 92.06 105 SER A O 1
ATOM 885 N N . PRO A 1 106 ? 7.988 5.538 -22.809 1.00 92.00 106 PRO A N 1
ATOM 886 C CA . PRO A 1 106 ? 7.457 4.214 -2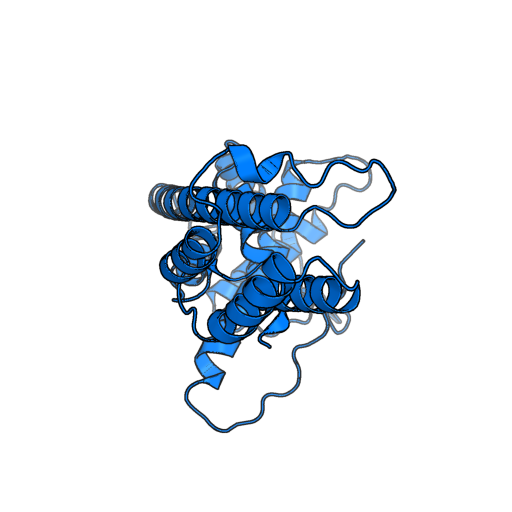3.135 1.00 92.00 106 PRO A CA 1
ATOM 887 C C . PRO A 1 106 ? 7.901 3.123 -22.150 1.00 92.00 106 PRO A C 1
ATOM 889 O O . PRO A 1 106 ? 7.123 2.231 -21.834 1.00 92.00 106 PRO A O 1
ATOM 892 N N . LYS A 1 107 ? 9.123 3.221 -21.609 1.00 93.31 107 LYS A N 1
ATOM 893 C CA . LYS A 1 107 ? 9.682 2.228 -20.681 1.00 93.31 107 LYS A CA 1
ATOM 894 C C . LYS A 1 107 ? 9.091 2.310 -19.271 1.00 93.31 107 LYS A C 1
ATOM 896 O O . LYS A 1 107 ? 9.008 1.291 -18.594 1.00 93.31 107 LYS A O 1
ATOM 901 N N . ILE A 1 108 ? 8.694 3.504 -18.830 1.00 95.19 108 ILE A N 1
ATOM 902 C CA . ILE A 1 108 ? 8.150 3.743 -17.483 1.00 95.19 108 ILE A CA 1
ATOM 903 C C . ILE A 1 108 ? 6.619 3.774 -17.466 1.00 95.19 108 ILE A C 1
ATOM 905 O O . ILE A 1 108 ? 6.033 3.483 -16.426 1.00 95.19 108 ILE A O 1
ATOM 909 N N . SER A 1 109 ? 5.968 4.047 -18.602 1.00 95.69 109 SER A N 1
ATOM 910 C CA . SER A 1 109 ? 4.502 4.089 -18.701 1.00 95.69 109 SER A CA 1
ATOM 911 C C . SER A 1 109 ? 3.792 2.880 -18.072 1.00 95.69 109 SER A C 1
ATOM 913 O O . SER A 1 109 ? 2.902 3.120 -17.260 1.00 95.69 109 SER A O 1
ATOM 915 N N . PRO A 1 110 ? 4.242 1.615 -18.247 1.00 96.69 110 PRO A N 1
ATOM 916 C CA . PRO A 1 110 ? 3.537 0.477 -17.654 1.00 96.69 110 PRO A CA 1
ATOM 917 C C . PRO A 1 110 ? 3.562 0.475 -16.119 1.00 96.69 110 PRO A C 1
ATOM 919 O O . PRO A 1 110 ? 2.631 -0.018 -15.488 1.00 96.69 110 PRO A O 1
ATOM 922 N N . LEU A 1 111 ? 4.620 1.025 -15.507 1.00 97.25 111 LEU A N 1
ATOM 923 C CA . LEU A 1 111 ? 4.716 1.168 -14.053 1.00 97.25 111 LEU A CA 1
ATOM 924 C C . LEU A 1 111 ? 3.779 2.262 -13.544 1.00 97.25 111 LEU A C 1
ATOM 926 O O . LEU A 1 111 ? 3.112 2.067 -12.534 1.00 97.25 111 LEU A O 1
ATOM 930 N N . ILE A 1 112 ? 3.721 3.403 -14.232 1.00 97.38 112 ILE A N 1
ATOM 931 C CA . ILE A 1 112 ? 2.822 4.502 -13.855 1.00 97.38 112 ILE A CA 1
ATOM 932 C C . ILE A 1 112 ? 1.363 4.077 -14.002 1.00 97.38 112 ILE A C 1
ATOM 934 O O . ILE A 1 112 ? 0.569 4.343 -13.100 1.00 97.38 112 ILE A O 1
ATOM 938 N N . ASP A 1 113 ? 1.033 3.361 -15.074 1.00 96.19 113 ASP A N 1
ATOM 939 C CA . ASP A 1 113 ? -0.304 2.816 -15.294 1.00 96.19 113 ASP A CA 1
ATOM 940 C C . ASP A 1 113 ? -0.675 1.811 -14.200 1.00 96.19 113 ASP A C 1
ATOM 942 O O . ASP A 1 113 ? -1.739 1.939 -13.601 1.00 96.19 113 ASP A O 1
ATOM 946 N N . LEU A 1 114 ? 0.224 0.877 -13.859 1.00 96.50 114 LEU A N 1
ATOM 947 C CA . LEU A 1 114 ? -0.008 -0.092 -12.783 1.00 96.50 114 LEU A CA 1
ATOM 948 C C . LEU A 1 114 ? -0.219 0.597 -11.426 1.00 96.50 114 LEU A C 1
ATOM 950 O O . LEU A 1 114 ? -1.162 0.271 -10.711 1.00 96.50 114 LEU A O 1
ATOM 954 N N . LEU A 1 115 ? 0.620 1.576 -11.069 1.00 97.19 115 LEU A N 1
ATOM 955 C CA . LEU A 1 115 ? 0.460 2.336 -9.823 1.00 97.19 115 LEU A CA 1
ATOM 956 C C . LEU A 1 115 ? -0.847 3.140 -9.811 1.00 97.19 115 LEU A C 1
ATOM 958 O O . LEU A 1 115 ? -1.501 3.231 -8.775 1.00 97.19 115 LEU A O 1
ATOM 962 N N . THR A 1 116 ? -1.240 3.708 -10.950 1.00 96.38 116 THR A N 1
ATOM 963 C CA . THR A 1 116 ? -2.489 4.469 -11.079 1.00 96.38 116 THR A CA 1
ATOM 964 C C . THR A 1 116 ? -3.703 3.558 -10.934 1.00 96.38 116 THR A C 1
ATOM 966 O O . THR A 1 116 ? -4.611 3.880 -10.174 1.00 96.38 116 THR A O 1
ATOM 969 N N . GLU A 1 117 ? -3.700 2.404 -11.601 1.00 94.62 117 GLU A N 1
ATOM 970 C CA . GLU A 1 117 ? -4.753 1.390 -11.502 1.00 94.62 117 GLU A CA 1
ATOM 971 C C . GLU A 1 117 ? -4.914 0.907 -10.055 1.00 94.62 117 GLU A C 1
ATOM 973 O O . GLU A 1 117 ? -6.022 0.905 -9.521 1.00 94.62 117 GLU A O 1
ATOM 978 N N . MET A 1 118 ? -3.801 0.612 -9.371 1.00 94.69 118 MET A N 1
ATOM 979 C CA . MET A 1 118 ? -3.809 0.256 -7.949 1.00 94.69 118 MET A CA 1
ATOM 980 C C . MET A 1 118 ? -4.491 1.315 -7.090 1.00 94.69 118 MET A C 1
ATOM 982 O O . MET A 1 118 ? -5.311 0.973 -6.247 1.00 94.69 118 MET A O 1
ATOM 986 N N . LEU A 1 119 ? -4.152 2.593 -7.271 1.00 94.81 119 LEU A N 1
ATOM 987 C CA . LEU A 1 119 ? -4.741 3.682 -6.488 1.00 94.81 119 LEU A CA 1
ATOM 988 C C . LEU A 1 119 ? -6.190 3.997 -6.893 1.00 94.81 119 LEU A C 1
ATOM 990 O O . LEU A 1 119 ? -6.889 4.683 -6.157 1.00 94.81 119 LEU A O 1
ATOM 994 N N . GLN A 1 120 ? -6.674 3.512 -8.031 1.00 92.69 120 GLN A N 1
ATOM 995 C CA . GLN A 1 120 ? -8.077 3.666 -8.421 1.00 92.69 120 GLN A CA 1
ATOM 996 C C . GLN A 1 120 ? -8.980 2.568 -7.849 1.00 92.69 120 GLN A C 1
ATOM 998 O O . GLN A 1 120 ? -10.201 2.738 -7.843 1.00 92.69 120 GLN A O 1
ATOM 1003 N N . ALA A 1 121 ? -8.411 1.477 -7.327 1.00 90.62 121 ALA A N 1
ATOM 1004 C CA . ALA A 1 121 ? -9.203 0.401 -6.751 1.00 90.62 121 ALA A CA 1
ATOM 1005 C C . ALA A 1 121 ? -9.959 0.872 -5.482 1.00 90.62 121 ALA A C 1
ATOM 1007 O O . ALA A 1 121 ? -9.352 1.496 -4.600 1.00 90.62 121 ALA A O 1
ATOM 1008 N N . PRO A 1 122 ? -11.261 0.544 -5.322 1.00 84.31 122 PRO A N 1
ATOM 1009 C CA . PRO A 1 122 ? -12.139 1.124 -4.293 1.00 84.31 122 PRO A CA 1
ATOM 1010 C C . PRO A 1 122 ? -11.652 1.010 -2.841 1.00 84.31 122 PRO A C 1
ATOM 1012 O O . PRO A 1 122 ? -12.019 1.829 -2.002 1.00 84.31 122 PRO A O 1
ATOM 1015 N N . GLN A 1 123 ? -10.825 0.007 -2.530 1.00 86.12 123 GLN A N 1
ATOM 1016 C CA . GLN A 1 123 ? -10.306 -0.241 -1.180 1.00 86.12 123 GLN A CA 1
ATOM 1017 C C . GLN A 1 123 ? -8.789 -0.104 -1.066 1.00 86.12 123 GLN A C 1
ATOM 1019 O O . GLN A 1 123 ? -8.251 -0.354 0.012 1.00 86.12 123 GLN A O 1
ATOM 1024 N N . ALA A 1 124 ? -8.086 0.316 -2.123 1.00 89.75 124 ALA A N 1
ATOM 1025 C CA . ALA A 1 124 ? -6.623 0.375 -2.145 1.00 89.75 124 ALA A CA 1
ATOM 1026 C C . ALA A 1 124 ? -6.057 1.107 -0.927 1.00 89.75 124 ALA A C 1
ATOM 1028 O O . ALA A 1 124 ? -5.156 0.620 -0.243 1.00 89.75 124 ALA A O 1
ATOM 1029 N N . ILE A 1 125 ? -6.661 2.250 -0.598 1.00 93.44 125 ILE A N 1
ATOM 1030 C CA . ILE A 1 125 ? -6.244 3.092 0.517 1.00 93.44 125 ILE A CA 1
ATOM 1031 C C . ILE A 1 125 ? -6.296 2.382 1.877 1.00 93.44 125 ILE A C 1
ATOM 1033 O O . ILE A 1 125 ? -5.567 2.761 2.792 1.00 93.44 125 ILE A O 1
ATOM 1037 N N . LEU A 1 126 ? -7.105 1.332 2.017 1.00 92.56 126 LEU A N 1
ATOM 1038 C CA . LEU A 1 126 ? -7.260 0.556 3.246 1.00 92.56 126 LEU A CA 1
ATOM 1039 C C . LEU A 1 126 ? -6.235 -0.578 3.381 1.00 92.56 126 LEU A C 1
ATOM 1041 O O . LEU A 1 126 ? -6.166 -1.192 4.448 1.00 92.56 126 LEU A O 1
ATOM 1045 N N . TYR A 1 127 ? -5.428 -0.857 2.354 1.00 92.31 127 TYR A N 1
ATOM 1046 C CA . TYR A 1 127 ? -4.370 -1.863 2.432 1.00 92.31 127 TYR A CA 1
ATOM 1047 C C . TYR A 1 127 ? -3.180 -1.334 3.220 1.00 92.31 127 TYR A C 1
ATOM 1049 O O . TYR A 1 127 ? -2.619 -0.282 2.909 1.00 92.31 127 TYR A O 1
ATOM 1057 N N . HIS A 1 128 ? -2.748 -2.087 4.225 1.00 87.69 128 HIS A N 1
ATOM 1058 C CA . HIS A 1 128 ? -1.623 -1.724 5.077 1.00 87.69 128 HIS A CA 1
ATOM 1059 C C . HIS A 1 128 ? -0.361 -1.420 4.251 1.00 87.69 128 HIS A C 1
ATOM 1061 O O . HIS A 1 128 ? 0.237 -0.351 4.398 1.00 87.69 128 HIS A O 1
ATOM 1067 N N . ASP A 1 129 ? -0.035 -2.288 3.296 1.00 87.00 129 ASP A N 1
ATOM 1068 C CA . ASP A 1 129 ? 1.227 -2.228 2.552 1.00 87.00 129 ASP A CA 1
ATOM 1069 C C . ASP A 1 129 ? 1.309 -1.047 1.566 1.00 87.00 129 ASP A C 1
ATOM 1071 O O . ASP A 1 129 ? 2.409 -0.635 1.181 1.00 87.00 129 ASP A O 1
ATOM 1075 N N . LEU A 1 130 ? 0.171 -0.406 1.257 1.00 93.50 130 LEU A N 1
ATOM 1076 C CA . LEU A 1 130 ? 0.119 0.768 0.384 1.00 93.50 130 LEU A CA 1
ATOM 1077 C C . LEU A 1 130 ? 0.930 1.956 0.933 1.00 93.50 130 LEU A C 1
ATOM 1079 O O . LEU A 1 130 ? 1.478 2.722 0.145 1.00 93.50 130 LEU A O 1
ATOM 1083 N N . THR A 1 131 ? 1.076 2.109 2.259 1.00 91.56 131 THR A N 1
ATOM 1084 C CA . THR A 1 131 ? 1.829 3.242 2.846 1.00 91.56 131 THR A CA 1
ATOM 1085 C C . THR A 1 131 ? 3.243 3.343 2.281 1.00 91.56 131 THR A C 1
ATOM 1087 O O . THR A 1 131 ? 3.713 4.441 2.002 1.00 91.56 131 THR A O 1
ATOM 1090 N N . SER A 1 132 ? 3.921 2.212 2.081 1.00 91.38 132 SER A N 1
ATOM 1091 C CA . SER A 1 132 ? 5.287 2.202 1.545 1.00 91.38 132 SER A CA 1
ATOM 1092 C C . SER A 1 132 ? 5.361 2.768 0.120 1.00 91.38 132 SER A C 1
ATOM 1094 O O . SER A 1 132 ? 6.286 3.509 -0.212 1.00 91.38 132 SER A O 1
ATOM 1096 N N . ILE A 1 133 ? 4.347 2.474 -0.695 1.00 96.12 133 ILE A N 1
ATOM 1097 C CA . ILE A 1 133 ? 4.213 2.953 -2.071 1.00 96.12 133 ILE A CA 1
ATOM 1098 C C . ILE A 1 133 ? 3.897 4.449 -2.064 1.00 96.12 133 ILE A C 1
ATOM 1100 O O . ILE A 1 133 ? 4.579 5.211 -2.745 1.00 96.12 133 ILE A O 1
ATOM 1104 N N . LEU A 1 134 ? 2.939 4.890 -1.239 1.00 96.69 134 LEU A N 1
ATOM 1105 C CA . LEU A 1 134 ? 2.604 6.313 -1.095 1.00 96.69 134 LEU A CA 1
ATOM 1106 C C . LEU A 1 134 ? 3.815 7.131 -0.651 1.00 96.69 134 LEU A C 1
ATOM 1108 O O . LEU A 1 134 ? 4.098 8.174 -1.232 1.00 96.69 134 LEU A O 1
ATOM 1112 N N . HIS A 1 135 ? 4.566 6.638 0.336 1.00 94.62 135 HIS A N 1
ATOM 1113 C CA . HIS A 1 135 ? 5.802 7.276 0.776 1.00 94.62 135 HIS A CA 1
ATOM 1114 C C . HIS A 1 135 ? 6.816 7.404 -0.359 1.00 94.62 135 HIS A C 1
ATOM 1116 O O . HIS A 1 135 ? 7.436 8.453 -0.479 1.00 94.62 135 HIS A O 1
ATOM 1122 N N . CYS A 1 136 ? 6.975 6.380 -1.202 1.00 95.81 136 CYS A N 1
ATOM 1123 C CA . CYS A 1 136 ? 7.900 6.451 -2.329 1.00 95.81 136 CYS A CA 1
ATOM 1124 C C . CY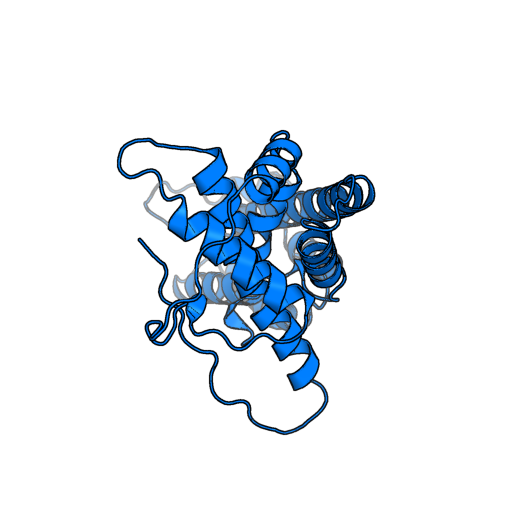S A 1 136 ? 7.440 7.435 -3.413 1.00 95.81 136 CYS A C 1
ATOM 1126 O O . CYS A 1 136 ? 8.279 8.151 -3.952 1.00 95.81 136 CYS A O 1
ATOM 1128 N N . ILE A 1 137 ? 6.143 7.474 -3.739 1.00 97.31 137 ILE A N 1
ATOM 1129 C CA . ILE A 1 137 ? 5.594 8.370 -4.772 1.00 97.31 137 ILE A CA 1
ATOM 1130 C C . ILE A 1 137 ? 5.677 9.831 -4.320 1.00 97.31 137 ILE A C 1
ATOM 1132 O O . ILE A 1 137 ? 6.095 10.695 -5.085 1.00 97.31 137 ILE A O 1
ATOM 1136 N N . CYS A 1 138 ? 5.316 10.105 -3.067 1.00 96.31 138 CYS A N 1
ATOM 1137 C CA . CYS A 1 138 ? 5.324 11.453 -2.499 1.00 96.31 138 CYS A CA 1
ATOM 1138 C C . CYS A 1 138 ? 6.730 11.948 -2.115 1.00 96.31 138 CYS A C 1
ATOM 1140 O O . CYS A 1 138 ? 6.889 13.102 -1.716 1.00 96.31 138 CYS A O 1
ATOM 1142 N N . ASP A 1 139 ? 7.753 11.095 -2.191 1.00 95.62 139 ASP A N 1
ATOM 1143 C CA . ASP A 1 139 ? 9.129 11.483 -1.905 1.00 95.62 139 ASP A CA 1
ATOM 1144 C C . ASP A 1 139 ? 9.669 12.405 -3.020 1.00 95.62 139 ASP A C 1
ATOM 1146 O O . ASP A 1 139 ? 9.547 12.075 -4.202 1.00 95.62 139 ASP A O 1
ATOM 1150 N N . PRO A 1 140 ? 10.352 13.521 -2.695 1.00 94.94 140 PRO A N 1
ATOM 1151 C CA . PRO A 1 140 ? 10.922 14.423 -3.704 1.00 94.94 140 PRO A CA 1
ATOM 1152 C C . PRO A 1 140 ? 11.877 13.747 -4.705 1.00 94.94 140 PRO A C 1
ATOM 1154 O O . PRO A 1 140 ? 12.091 14.245 -5.811 1.00 94.94 140 PRO A O 1
ATOM 1157 N N . SER A 1 141 ? 12.468 12.609 -4.333 1.00 95.31 141 SER A N 1
ATOM 1158 C CA . SER A 1 141 ? 13.336 11.804 -5.195 1.00 95.31 141 SER A CA 1
ATOM 1159 C C . SER A 1 141 ? 12.598 10.856 -6.141 1.00 95.31 141 SER A C 1
ATOM 1161 O O . SER A 1 141 ? 13.266 10.206 -6.942 1.00 95.31 141 SER A O 1
ATOM 1163 N N . PHE A 1 142 ? 11.262 10.788 -6.120 1.00 96.44 142 PHE A N 1
ATOM 1164 C CA . PHE A 1 142 ? 10.481 9.868 -6.956 1.00 96.44 142 PHE A CA 1
ATOM 1165 C C . PHE A 1 142 ? 10.840 9.970 -8.446 1.00 96.44 142 PHE A C 1
ATOM 1167 O O . PHE A 1 142 ? 11.118 8.965 -9.096 1.00 96.44 142 PHE A O 1
ATOM 1174 N N . SER A 1 143 ? 10.974 11.188 -8.976 1.00 95.62 143 SER A N 1
ATOM 1175 C CA . SER A 1 143 ? 11.396 11.400 -10.369 1.00 95.62 143 SER A CA 1
ATOM 1176 C C . SER A 1 143 ? 12.797 10.844 -10.677 1.00 95.62 143 SER A C 1
ATOM 1178 O O . SER A 1 143 ? 13.043 10.353 -11.779 1.00 95.62 143 SER A O 1
ATOM 1180 N N . MET A 1 144 ? 13.721 10.885 -9.712 1.00 96.25 144 MET A N 1
ATOM 1181 C CA . MET A 1 144 ? 15.052 10.284 -9.845 1.00 96.25 144 MET A CA 1
ATOM 1182 C C . MET A 1 144 ? 14.988 8.759 -9.772 1.00 96.25 144 MET A C 1
ATOM 1184 O O . MET A 1 144 ? 15.722 8.096 -10.499 1.00 96.25 144 MET A O 1
ATOM 1188 N N . VAL A 1 145 ? 14.096 8.20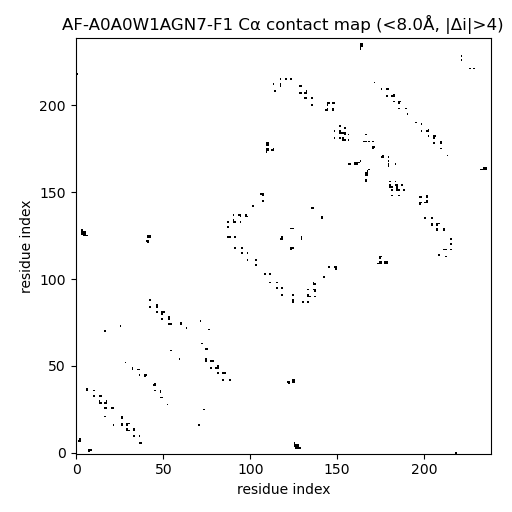6 -8.946 1.00 96.69 145 VAL A N 1
ATOM 1189 C CA . VAL A 1 145 ? 13.836 6.761 -8.879 1.00 96.69 145 VAL A CA 1
ATOM 1190 C C . VAL A 1 145 ? 13.322 6.255 -10.227 1.00 96.69 145 VAL A C 1
ATOM 1192 O O . VAL A 1 145 ? 13.870 5.294 -10.757 1.00 96.69 145 VAL A O 1
ATOM 1195 N N . LEU A 1 146 ? 12.351 6.934 -10.842 1.00 96.94 146 LEU A N 1
ATOM 1196 C CA . LEU A 1 146 ? 11.835 6.548 -12.161 1.00 96.94 146 LEU A CA 1
ATOM 1197 C C . LEU A 1 146 ? 12.913 6.599 -13.250 1.00 96.94 146 LEU A C 1
ATOM 1199 O O . LEU A 1 146 ? 13.059 5.646 -14.013 1.00 96.94 146 LEU A O 1
ATOM 1203 N N . LYS A 1 147 ? 13.720 7.666 -13.285 1.00 95.88 147 LYS A N 1
ATOM 1204 C CA . LYS A 1 147 ? 14.858 7.766 -14.216 1.00 95.88 147 LYS A CA 1
ATOM 1205 C C . LYS A 1 147 ? 15.884 6.661 -13.989 1.00 95.88 147 LYS A C 1
ATOM 1207 O O . LYS A 1 147 ? 16.419 6.117 -14.949 1.00 95.88 147 LYS A O 1
ATOM 1212 N N . PHE A 1 148 ? 16.151 6.316 -12.731 1.00 95.75 148 PHE A N 1
ATOM 1213 C CA . PHE A 1 148 ? 17.039 5.210 -12.400 1.00 95.75 148 PHE A CA 1
ATOM 1214 C C . PHE A 1 148 ? 16.493 3.885 -12.949 1.00 95.75 148 PHE A C 1
ATOM 1216 O O . PHE A 1 148 ? 17.235 3.168 -13.611 1.00 95.75 148 PHE A O 1
ATOM 1223 N N . ILE A 1 149 ? 15.205 3.583 -12.749 1.00 96.06 149 ILE A N 1
ATOM 1224 C CA . ILE A 1 149 ? 14.552 2.379 -13.300 1.00 96.06 149 ILE A CA 1
ATOM 1225 C C . ILE A 1 149 ? 14.658 2.358 -14.831 1.00 96.06 149 ILE A C 1
ATOM 1227 O O . ILE A 1 149 ? 15.006 1.339 -15.429 1.00 96.06 149 ILE A O 1
ATOM 1231 N N . GLU A 1 150 ? 14.403 3.495 -15.475 1.00 95.00 150 GLU A N 1
ATOM 1232 C CA . GLU A 1 150 ? 14.458 3.635 -16.929 1.00 95.00 150 GLU A CA 1
ATOM 1233 C C . GLU A 1 150 ? 15.854 3.347 -17.496 1.00 95.00 150 GLU A C 1
ATOM 1235 O O . GLU A 1 150 ? 15.983 2.749 -18.565 1.00 95.00 150 GLU A O 1
ATOM 1240 N N . GLN A 1 151 ? 16.904 3.734 -16.778 1.00 94.75 151 GLN A N 1
ATOM 1241 C CA . GLN A 1 151 ? 18.292 3.586 -17.218 1.00 94.75 151 GLN A CA 1
ATOM 1242 C C . GLN A 1 151 ? 18.838 2.162 -17.081 1.00 94.75 151 GLN A C 1
ATOM 1244 O O . GLN A 1 151 ? 19.905 1.883 -17.625 1.00 94.75 151 GLN A O 1
ATOM 1249 N N . GLN A 1 152 ? 18.128 1.254 -16.405 1.00 94.19 152 GLN A N 1
ATOM 1250 C CA . GLN A 1 152 ? 18.612 -0.116 -16.236 1.00 94.19 152 GLN A CA 1
ATOM 1251 C C . GLN A 1 152 ? 18.658 -0.862 -17.568 1.00 94.19 152 GLN A C 1
ATOM 1253 O O . GLN A 1 152 ? 17.725 -0.784 -18.376 1.00 94.19 152 GLN A O 1
ATOM 1258 N N . HIS A 1 153 ? 19.737 -1.605 -17.794 1.00 93.31 153 HIS A N 1
ATOM 1259 C CA . HIS A 1 153 ? 19.849 -2.483 -18.952 1.00 93.31 153 HIS A CA 1
ATOM 1260 C C . HIS A 1 153 ? 18.847 -3.636 -18.852 1.00 93.31 153 HIS A C 1
ATOM 1262 O O . HIS A 1 153 ? 18.434 -4.024 -17.762 1.00 93.31 153 HIS A O 1
ATOM 1268 N N . GLU A 1 154 ? 18.422 -4.155 -20.002 1.00 94.00 154 GLU A N 1
ATOM 1269 C CA . GLU A 1 154 ? 17.553 -5.327 -20.034 1.00 94.00 154 GLU A CA 1
ATOM 1270 C C . GLU A 1 154 ? 18.351 -6.562 -19.612 1.00 94.00 154 GLU A C 1
ATOM 1272 O O . GLU A 1 154 ? 19.337 -6.927 -20.255 1.00 94.00 154 GLU A O 1
ATOM 1277 N N . ALA A 1 155 ? 17.931 -7.174 -18.511 1.00 92.50 155 ALA A N 1
ATOM 1278 C CA . ALA A 1 155 ? 18.543 -8.366 -17.963 1.00 92.50 155 ALA A CA 1
ATOM 1279 C C . ALA A 1 155 ? 17.910 -9.622 -18.581 1.00 92.50 155 ALA A C 1
ATOM 1281 O O . ALA A 1 155 ? 16.701 -9.652 -18.846 1.00 92.50 155 ALA A O 1
ATOM 1282 N N . PRO A 1 156 ? 18.696 -10.691 -18.787 1.00 92.00 156 PRO A N 1
ATOM 1283 C CA . PRO A 1 156 ? 18.160 -11.954 -19.267 1.00 92.00 156 PRO A CA 1
ATOM 1284 C C . PRO A 1 156 ? 17.135 -12.519 -18.275 1.00 92.00 156 PRO A C 1
ATOM 1286 O O . PRO A 1 156 ? 17.285 -12.412 -17.056 1.00 92.00 156 PRO A O 1
ATOM 1289 N N . GLN A 1 157 ? 16.090 -13.155 -18.805 1.00 87.88 157 GLN A N 1
ATOM 1290 C CA . GLN A 1 157 ? 15.097 -13.833 -17.976 1.00 87.88 157 GLN A CA 1
ATOM 1291 C C . GLN A 1 157 ? 15.711 -15.083 -17.318 1.00 87.88 157 GLN A C 1
ATOM 1293 O O . GLN A 1 157 ? 16.394 -15.855 -18.001 1.00 87.88 157 GLN A O 1
ATOM 1298 N N . PRO A 1 158 ? 15.465 -15.333 -16.020 1.00 87.06 158 PRO A N 1
ATOM 1299 C CA . PRO A 1 158 ? 15.973 -16.527 -15.354 1.00 87.06 158 PRO A CA 1
ATOM 1300 C C . PRO A 1 158 ? 15.405 -17.810 -15.975 1.00 87.06 158 PRO A C 1
ATOM 1302 O O . PRO A 1 158 ? 14.195 -17.971 -16.100 1.00 87.06 158 PRO A O 1
ATOM 1305 N N . VAL A 1 159 ? 16.277 -18.760 -16.327 1.00 85.75 159 VAL A N 1
ATOM 1306 C CA . VAL A 1 159 ? 15.880 -20.014 -17.003 1.00 85.75 159 VAL A CA 1
ATOM 1307 C C . VAL A 1 159 ? 15.155 -20.985 -16.057 1.00 85.75 159 VAL A C 1
ATOM 1309 O O . VAL A 1 159 ? 14.343 -21.785 -16.504 1.00 85.75 159 VAL A O 1
ATOM 1312 N N . ASN A 1 160 ? 15.411 -20.904 -14.746 1.00 87.19 160 ASN A N 1
ATOM 1313 C CA . ASN A 1 160 ? 14.766 -21.725 -13.715 1.00 87.19 160 ASN A CA 1
ATOM 1314 C C . ASN A 1 160 ? 14.579 -20.907 -12.428 1.00 87.19 160 ASN A C 1
ATOM 1316 O O . ASN A 1 160 ? 15.348 -21.074 -11.475 1.00 87.19 160 ASN A O 1
ATOM 1320 N N . PRO A 1 161 ? 13.614 -19.975 -12.393 1.00 87.81 161 PRO A N 1
ATOM 1321 C CA . PRO A 1 161 ? 13.445 -19.103 -11.244 1.00 87.81 161 PRO A CA 1
ATOM 1322 C C . PRO A 1 161 ? 12.997 -19.905 -10.008 1.00 87.81 161 PRO A C 1
ATOM 1324 O O . PRO A 1 161 ? 12.159 -20.809 -10.126 1.00 87.81 161 PRO A O 1
ATOM 1327 N N . PRO A 1 162 ? 13.514 -19.585 -8.807 1.00 87.06 162 PRO A N 1
ATOM 1328 C CA . PRO A 1 162 ? 13.046 -20.196 -7.569 1.00 87.06 162 PRO A CA 1
ATOM 1329 C C . PRO A 1 162 ? 11.535 -20.022 -7.401 1.00 87.06 162 PRO A C 1
ATOM 1331 O O . PRO A 1 162 ? 10.990 -18.938 -7.637 1.00 87.06 162 PRO A O 1
ATOM 1334 N N . ARG A 1 163 ? 10.847 -21.081 -6.956 1.00 86.00 163 ARG A N 1
ATOM 1335 C CA . ARG A 1 163 ? 9.413 -21.005 -6.640 1.00 86.00 163 ARG A CA 1
ATOM 1336 C C . ARG A 1 163 ? 9.174 -19.942 -5.566 1.00 86.00 163 ARG A C 1
ATOM 1338 O O . ARG A 1 163 ? 9.904 -19.892 -4.583 1.00 86.00 163 ARG A O 1
ATOM 1345 N N . GLY A 1 164 ? 8.146 -19.119 -5.763 1.00 81.00 164 GLY A N 1
ATOM 1346 C CA . GLY A 1 164 ? 7.801 -18.023 -4.851 1.00 81.00 164 GLY A CA 1
ATOM 1347 C C . GLY A 1 164 ? 8.602 -16.730 -5.056 1.00 81.00 164 GLY A C 1
ATOM 1348 O O . GLY A 1 164 ? 8.363 -15.772 -4.329 1.00 81.00 164 GLY A O 1
ATOM 1349 N N . SER A 1 165 ? 9.520 -16.678 -6.030 1.00 88.06 165 SER A N 1
ATOM 1350 C CA . SER A 1 165 ? 10.184 -15.432 -6.441 1.00 88.06 165 SER A CA 1
ATOM 1351 C C . SER A 1 165 ? 9.356 -14.651 -7.466 1.00 88.06 165 SER A C 1
ATOM 1353 O O . SER A 1 165 ? 8.566 -15.238 -8.208 1.00 88.06 165 SER A O 1
ATOM 1355 N N . PHE A 1 166 ? 9.597 -13.340 -7.576 1.00 90.69 166 PHE A N 1
ATOM 1356 C CA . PHE A 1 166 ? 9.000 -12.509 -8.630 1.00 90.69 166 PHE A CA 1
ATOM 1357 C C . PHE A 1 166 ? 9.338 -13.007 -10.040 1.00 90.69 166 PHE A C 1
ATOM 1359 O O . PHE A 1 166 ? 8.487 -12.976 -10.920 1.00 90.69 166 PHE A O 1
ATOM 1366 N N . ALA A 1 167 ? 10.537 -13.552 -10.253 1.00 89.44 167 ALA A N 1
ATOM 1367 C CA . ALA A 1 167 ? 10.923 -14.120 -11.544 1.00 89.44 167 ALA A CA 1
ATOM 1368 C C . ALA A 1 167 ? 10.104 -15.366 -11.938 1.00 89.44 167 ALA A C 1
ATOM 1370 O O . ALA A 1 167 ? 10.021 -15.703 -13.115 1.00 89.44 167 ALA A O 1
ATOM 1371 N N . ALA A 1 168 ? 9.494 -16.056 -10.968 1.00 89.94 168 ALA A N 1
ATOM 1372 C CA . ALA A 1 168 ? 8.582 -17.173 -11.213 1.00 89.94 168 ALA A CA 1
ATOM 1373 C C . ALA A 1 168 ? 7.105 -16.740 -11.296 1.00 89.94 168 ALA A C 1
ATOM 1375 O O . ALA A 1 168 ? 6.233 -17.591 -11.496 1.00 89.94 168 ALA A O 1
ATOM 1376 N N . ALA A 1 169 ? 6.799 -15.452 -11.101 1.00 89.81 169 ALA A N 1
ATOM 1377 C CA . ALA A 1 169 ? 5.429 -14.961 -11.071 1.00 89.81 169 ALA A CA 1
ATOM 1378 C C . ALA A 1 169 ? 4.795 -15.003 -12.467 1.00 89.81 169 ALA A C 1
ATOM 1380 O O . ALA A 1 169 ? 5.384 -14.572 -13.460 1.00 89.81 169 ALA A O 1
ATOM 1381 N N . LYS A 1 170 ? 3.554 -15.492 -12.540 1.00 90.44 170 LYS A N 1
ATOM 1382 C CA . LYS A 1 170 ? 2.756 -15.392 -13.764 1.00 90.44 170 LYS A CA 1
ATOM 1383 C C . LYS A 1 170 ? 2.214 -13.962 -13.879 1.00 90.44 170 LYS A C 1
ATOM 1385 O O . LYS A 1 170 ? 1.581 -13.492 -12.933 1.00 90.44 170 LYS A O 1
ATOM 1390 N N . PRO A 1 171 ? 2.441 -13.263 -15.003 1.00 93.12 171 PRO A N 1
ATOM 1391 C CA . PRO A 1 171 ? 1.898 -11.926 -15.191 1.00 93.12 171 PRO A CA 1
ATOM 1392 C C . PRO A 1 171 ? 0.366 -11.973 -15.245 1.00 93.12 171 PRO A C 1
ATOM 1394 O O . PRO A 1 171 ? -0.204 -12.917 -15.788 1.00 93.12 171 PRO A O 1
ATOM 1397 N N . LEU A 1 172 ? -0.284 -10.939 -14.703 1.00 93.25 172 LEU A N 1
ATOM 1398 C CA . LEU A 1 172 ? -1.747 -10.817 -14.686 1.00 93.25 172 LEU A CA 1
ATOM 1399 C C . LEU A 1 172 ? -2.237 -10.109 -15.954 1.00 93.25 172 LEU A C 1
ATOM 1401 O O . LEU A 1 172 ? -3.253 -10.476 -16.530 1.00 93.25 172 LEU A O 1
ATOM 1405 N N . ASN A 1 173 ? -1.458 -9.134 -16.421 1.00 94.12 173 ASN A N 1
ATOM 1406 C CA . ASN A 1 173 ? -1.639 -8.416 -17.675 1.00 94.12 173 ASN A CA 1
ATOM 1407 C C . ASN A 1 173 ? -0.272 -7.938 -18.204 1.00 94.12 173 ASN A C 1
ATOM 1409 O O . ASN A 1 173 ? 0.784 -8.297 -17.664 1.00 94.12 173 ASN A O 1
ATOM 1413 N N . ASP A 1 174 ? -0.281 -7.146 -19.274 1.00 96.25 174 ASP A N 1
ATOM 1414 C CA . ASP A 1 174 ? 0.944 -6.663 -19.911 1.00 96.25 174 ASP A CA 1
ATOM 1415 C C . ASP A 1 174 ? 1.699 -5.635 -19.055 1.00 96.25 174 ASP A C 1
ATOM 1417 O O . ASP A 1 174 ? 2.930 -5.685 -19.019 1.00 96.25 174 ASP A O 1
ATOM 1421 N N . ASN A 1 175 ? 1.006 -4.776 -18.299 1.00 95.94 175 ASN A N 1
ATOM 1422 C CA . ASN A 1 175 ? 1.647 -3.819 -17.389 1.00 95.94 175 ASN A CA 1
ATOM 1423 C C . ASN A 1 175 ? 2.368 -4.533 -16.241 1.00 95.94 175 ASN A C 1
ATOM 1425 O O . ASN A 1 175 ? 3.541 -4.264 -15.970 1.00 95.94 175 ASN A O 1
ATOM 1429 N N . HIS A 1 176 ? 1.711 -5.526 -15.638 1.00 96.25 176 HIS A N 1
ATOM 1430 C CA . HIS A 1 176 ? 2.301 -6.389 -14.618 1.00 96.25 176 HIS A CA 1
ATOM 1431 C C . HIS A 1 176 ? 3.533 -7.126 -15.163 1.00 96.25 176 HIS A C 1
ATOM 1433 O O . HIS A 1 176 ? 4.575 -7.158 -14.510 1.00 96.25 176 HIS A O 1
ATOM 1439 N N . ARG A 1 177 ? 3.461 -7.654 -16.394 1.00 95.75 177 ARG A N 1
ATOM 1440 C CA . ARG A 1 177 ? 4.598 -8.313 -17.061 1.00 95.75 177 ARG A CA 1
ATOM 1441 C C . ARG A 1 177 ? 5.791 -7.379 -17.236 1.00 95.75 177 ARG A C 1
ATOM 1443 O O . ARG A 1 177 ? 6.917 -7.774 -16.942 1.00 95.75 177 ARG A O 1
ATOM 1450 N N . HIS A 1 178 ? 5.552 -6.153 -17.695 1.00 96.31 178 HIS A N 1
ATOM 1451 C CA . HIS A 1 178 ? 6.613 -5.162 -17.856 1.00 96.31 178 HIS A CA 1
ATOM 1452 C C . HIS A 1 178 ? 7.237 -4.791 -16.512 1.00 96.31 178 HIS A C 1
ATOM 1454 O O . HIS A 1 178 ? 8.459 -4.742 -16.404 1.00 96.31 178 HIS A O 1
ATOM 1460 N N . CYS A 1 179 ? 6.432 -4.604 -15.467 1.00 97.25 179 CYS A N 1
ATOM 1461 C CA . CYS A 1 179 ? 6.945 -4.293 -14.134 1.00 97.25 179 CYS A CA 1
ATOM 1462 C C . CYS A 1 179 ? 7.780 -5.440 -13.541 1.00 97.25 179 CYS A C 1
ATOM 1464 O O . CYS A 1 179 ? 8.811 -5.181 -12.922 1.00 97.25 179 CYS A O 1
ATOM 1466 N N . LEU A 1 180 ? 7.405 -6.702 -13.786 1.00 96.56 180 LEU A N 1
ATOM 1467 C CA . LEU A 1 180 ? 8.229 -7.864 -13.424 1.00 96.56 180 LEU A CA 1
ATOM 1468 C C . LEU A 1 180 ? 9.584 -7.842 -14.149 1.00 96.56 180 LEU A C 1
ATOM 1470 O O . LEU A 1 180 ? 10.618 -8.096 -13.530 1.00 96.56 180 LEU A O 1
ATOM 1474 N N . ALA A 1 181 ? 9.602 -7.483 -15.436 1.00 95.75 181 ALA A N 1
ATOM 1475 C CA . ALA A 1 181 ? 10.845 -7.326 -16.192 1.00 95.75 181 ALA A CA 1
ATOM 1476 C C . ALA A 1 181 ? 11.705 -6.160 -15.666 1.00 95.75 181 ALA A C 1
ATOM 1478 O O . ALA A 1 181 ? 12.914 -6.317 -15.511 1.00 95.75 181 ALA A O 1
ATOM 1479 N N . LEU A 1 182 ? 11.100 -5.017 -15.318 1.00 96.50 182 LEU A N 1
ATOM 1480 C CA . LEU A 1 182 ? 11.812 -3.894 -14.693 1.00 96.50 182 LEU A CA 1
ATOM 1481 C C . LEU A 1 182 ? 12.444 -4.297 -13.356 1.00 96.50 182 LEU A C 1
ATOM 1483 O O . LEU A 1 182 ? 13.594 -3.945 -13.097 1.00 96.50 182 LEU A O 1
ATOM 1487 N N . LEU A 1 183 ? 11.731 -5.067 -12.531 1.00 96.62 183 LEU A N 1
ATOM 1488 C CA . LEU A 1 183 ? 12.277 -5.584 -11.278 1.00 96.62 183 LEU A CA 1
ATOM 1489 C C . LEU A 1 183 ? 13.464 -6.527 -11.523 1.00 96.62 183 LEU A C 1
ATOM 1491 O O . LEU A 1 183 ? 14.466 -6.421 -10.820 1.00 96.62 183 LEU A O 1
ATOM 1495 N N . ASN A 1 184 ? 13.390 -7.400 -12.535 1.00 95.25 184 ASN A N 1
ATOM 1496 C CA . ASN A 1 184 ? 14.510 -8.266 -12.920 1.00 95.25 184 ASN A CA 1
ATOM 1497 C C . ASN A 1 184 ? 15.753 -7.447 -13.307 1.00 95.25 184 ASN A C 1
ATOM 1499 O O . ASN A 1 184 ? 16.850 -7.733 -12.838 1.00 95.25 184 ASN A O 1
ATOM 1503 N N . ASN A 1 185 ? 15.571 -6.381 -14.090 1.00 94.88 185 ASN A N 1
ATOM 1504 C CA . ASN A 1 185 ? 16.662 -5.490 -14.498 1.00 94.88 185 ASN A CA 1
ATOM 1505 C C . ASN A 1 185 ? 17.332 -4.808 -13.295 1.00 94.88 185 ASN A C 1
ATOM 1507 O O . ASN A 1 185 ? 18.553 -4.685 -13.233 1.00 94.88 185 ASN A O 1
ATOM 1511 N N . ILE A 1 186 ? 16.540 -4.382 -12.309 1.00 94.19 186 ILE A N 1
ATOM 1512 C CA . ILE A 1 186 ? 17.066 -3.782 -11.078 1.00 94.19 186 ILE A CA 1
ATOM 1513 C C . ILE A 1 186 ? 17.808 -4.823 -10.246 1.00 94.19 186 ILE A C 1
ATOM 1515 O O . ILE A 1 186 ? 18.891 -4.529 -9.743 1.00 94.19 186 ILE A O 1
ATOM 1519 N N . ALA A 1 187 ? 17.257 -6.027 -10.105 1.00 91.88 187 ALA A N 1
ATOM 1520 C CA . ALA A 1 187 ? 17.896 -7.108 -9.366 1.00 91.88 187 ALA A CA 1
ATOM 1521 C C . ALA A 1 187 ? 19.260 -7.486 -9.970 1.00 91.88 187 ALA A C 1
ATOM 1523 O O . ALA A 1 187 ? 20.214 -7.694 -9.225 1.00 91.88 187 ALA A O 1
ATOM 1524 N N . ASP A 1 188 ? 19.377 -7.500 -11.299 1.00 90.62 188 ASP A N 1
ATOM 1525 C CA . ASP A 1 188 ? 20.643 -7.739 -12.004 1.00 90.62 188 ASP A CA 1
ATOM 1526 C C . ASP A 1 188 ? 21.669 -6.614 -11.773 1.00 90.62 188 ASP A C 1
ATOM 1528 O O . ASP A 1 188 ? 22.857 -6.865 -11.587 1.00 90.62 188 ASP A O 1
ATOM 1532 N N . SER A 1 189 ? 21.204 -5.366 -11.661 1.00 89.19 189 SER A N 1
ATOM 1533 C CA . SER A 1 189 ? 22.052 -4.200 -11.371 1.00 89.19 189 SER A CA 1
ATOM 1534 C C . SER A 1 189 ? 22.544 -4.096 -9.915 1.00 89.19 189 SER A C 1
ATOM 1536 O O . SER A 1 189 ? 23.072 -3.049 -9.524 1.00 89.19 189 SER A O 1
ATOM 1538 N N . TYR A 1 190 ? 22.345 -5.133 -9.088 1.00 85.44 190 TYR A N 1
ATOM 1539 C CA . TYR A 1 190 ? 22.590 -5.072 -7.647 1.00 85.44 190 TYR A CA 1
ATOM 1540 C C . TYR A 1 190 ? 24.018 -4.596 -7.318 1.00 85.44 190 TYR A C 1
ATOM 1542 O O . TYR A 1 190 ? 25.005 -5.229 -7.714 1.00 85.44 190 TYR A O 1
ATOM 1550 N N . PRO A 1 191 ? 24.167 -3.501 -6.554 1.00 77.88 191 PRO A N 1
ATOM 1551 C CA . PRO A 1 191 ? 25.477 -2.984 -6.199 1.00 77.88 191 PRO A CA 1
ATOM 1552 C C . PRO A 1 191 ? 26.107 -3.831 -5.086 1.00 77.88 191 PRO A C 1
ATOM 1554 O O . PRO A 1 191 ? 25.901 -3.590 -3.901 1.00 77.88 191 PRO A O 1
ATOM 1557 N N . VAL A 1 192 ? 26.955 -4.791 -5.463 1.00 71.81 192 VAL A N 1
ATOM 1558 C CA . VAL A 1 192 ? 27.616 -5.731 -4.532 1.00 71.81 192 VAL A CA 1
ATOM 1559 C C . VAL A 1 192 ? 28.412 -5.030 -3.412 1.00 71.81 192 VAL A C 1
ATOM 1561 O O . VAL A 1 192 ? 28.588 -5.606 -2.344 1.00 71.81 192 VAL A O 1
ATOM 1564 N N . ASN A 1 193 ? 28.861 -3.783 -3.615 1.00 66.62 193 ASN A N 1
ATOM 1565 C CA . ASN A 1 193 ? 29.729 -3.056 -2.675 1.00 66.62 193 ASN A CA 1
ATOM 1566 C C . ASN A 1 193 ? 29.314 -1.595 -2.405 1.00 66.62 193 ASN A C 1
ATOM 1568 O O . ASN A 1 193 ? 30.135 -0.808 -1.931 1.00 66.62 193 ASN A O 1
ATOM 1572 N N . SER A 1 194 ? 28.080 -1.182 -2.714 1.00 70.12 194 SER A N 1
ATOM 1573 C CA . SER A 1 194 ? 27.643 0.193 -2.433 1.00 70.12 194 SER A CA 1
ATOM 1574 C C . SER A 1 194 ? 26.179 0.278 -2.016 1.00 70.12 194 SER A C 1
ATOM 1576 O O . SER A 1 194 ? 25.306 -0.362 -2.588 1.00 70.12 194 SER A O 1
ATOM 1578 N N . HIS A 1 195 ? 25.905 1.096 -0.997 1.00 79.00 195 HIS A N 1
ATOM 1579 C CA . HIS A 1 195 ? 24.537 1.414 -0.588 1.00 79.00 195 HIS A CA 1
ATOM 1580 C C . HIS A 1 195 ? 23.962 2.428 -1.577 1.00 79.00 195 HIS A C 1
ATOM 1582 O O . HIS A 1 195 ? 24.075 3.646 -1.396 1.00 79.00 195 HIS A O 1
ATOM 1588 N N . ASN A 1 196 ? 23.402 1.932 -2.676 1.00 89.06 196 ASN A N 1
ATOM 1589 C CA . ASN A 1 196 ? 22.720 2.779 -3.639 1.00 89.06 196 ASN A CA 1
A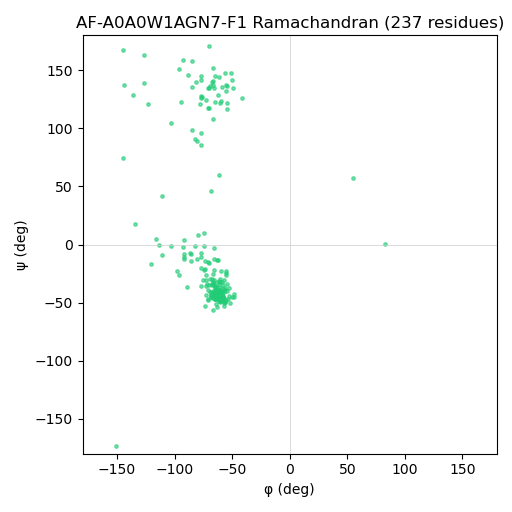TOM 1590 C C . ASN A 1 196 ? 21.267 2.989 -3.196 1.00 89.06 196 ASN A C 1
ATOM 1592 O O . ASN A 1 196 ? 20.390 2.179 -3.480 1.00 89.06 196 ASN A O 1
ATOM 1596 N N . ARG A 1 197 ? 20.999 4.128 -2.550 1.00 92.12 197 ARG A N 1
ATOM 1597 C CA . ARG A 1 197 ? 19.647 4.491 -2.090 1.00 92.12 197 ARG A CA 1
ATOM 1598 C C . ARG A 1 197 ? 18.603 4.528 -3.211 1.00 92.12 197 ARG A C 1
ATOM 1600 O O . ARG A 1 197 ? 17.432 4.280 -2.947 1.00 92.12 197 ARG A O 1
ATOM 1607 N N . LEU A 1 198 ? 18.993 4.862 -4.447 1.00 93.56 198 LEU A N 1
ATOM 1608 C CA . LEU A 1 198 ? 18.061 4.839 -5.581 1.00 93.56 198 LEU A CA 1
ATOM 1609 C C . LEU A 1 198 ? 17.696 3.405 -5.956 1.00 93.56 198 LEU A C 1
ATOM 1611 O O . LEU A 1 198 ? 16.528 3.144 -6.224 1.00 93.56 198 LEU A O 1
ATOM 1615 N N . TRP A 1 199 ? 18.665 2.487 -5.907 1.00 95.12 199 TRP A N 1
ATOM 1616 C CA . TRP A 1 199 ? 18.410 1.061 -6.093 1.00 95.12 199 TRP A CA 1
ATOM 1617 C C . TRP A 1 199 ? 17.453 0.532 -5.021 1.00 95.12 199 TRP A C 1
ATOM 1619 O O . TRP A 1 199 ? 16.444 -0.074 -5.363 1.00 95.12 199 TRP A O 1
ATOM 1629 N N . GLU A 1 200 ? 17.703 0.836 -3.744 1.00 94.06 200 GLU A N 1
ATOM 1630 C CA . GLU A 1 200 ? 16.851 0.401 -2.624 1.00 94.06 200 GLU A CA 1
ATOM 1631 C C . GLU A 1 200 ? 15.409 0.900 -2.780 1.00 94.06 200 GLU A C 1
ATOM 1633 O O . GLU A 1 200 ? 14.464 0.120 -2.660 1.00 94.06 200 GLU A O 1
ATOM 1638 N N . LYS A 1 201 ? 15.231 2.190 -3.103 1.00 95.38 201 LYS A N 1
ATOM 1639 C CA . LYS A 1 201 ? 13.905 2.779 -3.340 1.00 95.38 201 LYS A CA 1
ATOM 1640 C C . LYS A 1 201 ? 13.218 2.183 -4.565 1.00 95.38 201 LYS A C 1
ATOM 1642 O O . LYS A 1 201 ? 12.036 1.867 -4.491 1.00 95.38 201 LYS A O 1
ATOM 1647 N N . ALA A 1 202 ? 13.938 2.016 -5.672 1.00 96.38 202 ALA A N 1
ATOM 1648 C CA . ALA A 1 202 ? 13.392 1.459 -6.906 1.00 96.38 202 ALA A CA 1
ATOM 1649 C C . ALA A 1 202 ? 12.959 -0.003 -6.729 1.00 96.38 202 ALA A C 1
ATOM 1651 O O . ALA A 1 202 ? 11.845 -0.376 -7.096 1.00 96.38 202 ALA A O 1
ATOM 1652 N N . ASN A 1 203 ? 13.821 -0.810 -6.109 1.00 95.50 203 ASN A N 1
ATOM 1653 C CA . ASN A 1 203 ? 13.543 -2.196 -5.767 1.00 95.50 203 ASN A CA 1
ATOM 1654 C C . ASN A 1 203 ? 12.354 -2.295 -4.799 1.00 95.50 203 ASN A C 1
ATOM 1656 O O . ASN A 1 203 ? 11.416 -3.044 -5.058 1.00 95.50 203 ASN A O 1
ATOM 1660 N N . GLY A 1 204 ? 12.348 -1.497 -3.727 1.00 95.25 204 GLY A N 1
ATOM 1661 C CA . GLY A 1 204 ? 11.252 -1.461 -2.758 1.00 95.25 204 GLY A CA 1
ATOM 1662 C C . GLY A 1 204 ? 9.916 -1.059 -3.385 1.00 95.25 204 GLY A C 1
ATOM 1663 O O . GLY A 1 204 ? 8.910 -1.725 -3.147 1.00 95.25 204 GLY A O 1
ATOM 1664 N N . LEU A 1 205 ? 9.905 -0.024 -4.232 1.00 97.25 205 LEU A N 1
ATOM 1665 C CA . LEU A 1 205 ? 8.713 0.408 -4.963 1.00 97.25 205 LEU A CA 1
ATOM 1666 C C . LEU A 1 205 ? 8.142 -0.726 -5.816 1.00 97.25 205 LEU A C 1
ATOM 1668 O O . LEU A 1 205 ? 6.963 -1.039 -5.685 1.00 97.25 205 LEU A O 1
ATOM 1672 N N . LEU A 1 206 ? 8.963 -1.352 -6.664 1.00 97.06 206 LEU A N 1
ATOM 1673 C CA . LEU A 1 206 ? 8.499 -2.404 -7.570 1.00 97.06 206 LEU A CA 1
ATOM 1674 C C . LEU A 1 206 ? 8.055 -3.656 -6.820 1.00 97.06 206 LEU A C 1
ATOM 1676 O O . LEU A 1 206 ? 6.985 -4.172 -7.121 1.00 97.06 206 LEU A O 1
ATOM 1680 N N . GLN A 1 207 ? 8.813 -4.123 -5.825 1.00 95.75 207 GLN A N 1
ATOM 1681 C CA . GLN A 1 207 ? 8.411 -5.295 -5.043 1.00 95.75 207 GLN A CA 1
ATOM 1682 C C . GLN A 1 207 ? 7.080 -5.062 -4.318 1.00 95.75 207 GLN A C 1
ATOM 1684 O O . GLN A 1 207 ? 6.193 -5.914 -4.379 1.00 95.75 207 GLN A O 1
ATOM 1689 N N . ASN A 1 208 ? 6.910 -3.903 -3.674 1.00 95.50 208 ASN A N 1
ATOM 1690 C CA . ASN A 1 208 ? 5.673 -3.591 -2.961 1.00 95.50 208 ASN A CA 1
ATOM 1691 C C . ASN A 1 208 ? 4.501 -3.380 -3.925 1.00 95.50 208 ASN A C 1
ATOM 1693 O O . ASN A 1 208 ? 3.410 -3.877 -3.656 1.00 95.50 208 ASN A O 1
ATOM 1697 N N . ALA A 1 209 ? 4.719 -2.699 -5.054 1.00 96.44 209 ALA A N 1
ATOM 1698 C CA . ALA A 1 209 ? 3.688 -2.475 -6.064 1.00 96.44 209 ALA A CA 1
ATOM 1699 C C . ALA A 1 209 ? 3.217 -3.788 -6.695 1.00 96.44 209 ALA A C 1
ATOM 1701 O O . ALA A 1 209 ? 2.027 -4.078 -6.676 1.00 96.44 209 ALA A O 1
ATOM 1702 N N . LEU A 1 210 ? 4.144 -4.624 -7.172 1.00 96.00 210 LEU A N 1
ATOM 1703 C CA . LEU A 1 210 ? 3.834 -5.933 -7.757 1.00 96.00 210 LEU A CA 1
ATOM 1704 C C . LEU A 1 210 ? 3.093 -6.837 -6.764 1.00 96.00 210 LEU A C 1
ATOM 1706 O O . LEU A 1 210 ? 2.180 -7.562 -7.148 1.00 96.00 210 LEU A O 1
ATOM 1710 N N . ARG A 1 211 ? 3.454 -6.771 -5.476 1.00 93.00 211 ARG A N 1
ATOM 1711 C CA . ARG A 1 211 ? 2.770 -7.515 -4.415 1.00 93.00 211 ARG A CA 1
ATOM 1712 C C . ARG A 1 211 ? 1.362 -7.065 -4.170 1.00 93.00 211 ARG A C 1
ATOM 1714 O O . ARG A 1 211 ? 0.432 -7.862 -4.260 1.00 93.00 211 ARG A O 1
ATOM 1721 N N . LEU A 1 212 ? 1.221 -5.787 -3.883 1.00 92.81 212 LEU A N 1
ATOM 1722 C CA . LEU A 1 212 ? -0.071 -5.243 -3.548 1.00 92.81 212 LEU A CA 1
ATOM 1723 C C . LEU A 1 212 ? -1.021 -5.284 -4.752 1.00 92.81 212 LEU A C 1
ATOM 1725 O O . LEU A 1 212 ? -2.213 -5.491 -4.562 1.00 92.81 212 LEU A O 1
ATOM 1729 N N . TYR A 1 213 ? -0.513 -5.150 -5.979 1.00 93.56 213 TYR A N 1
ATOM 1730 C CA . TYR A 1 213 ? -1.330 -5.256 -7.185 1.00 93.56 213 TYR A CA 1
ATOM 1731 C C . TYR A 1 213 ? -2.026 -6.615 -7.286 1.00 93.56 213 TYR A C 1
ATOM 1733 O O . TYR A 1 213 ? -3.233 -6.668 -7.490 1.00 93.56 213 TYR A O 1
ATOM 1741 N N . VAL A 1 214 ? -1.296 -7.709 -7.043 1.00 90.25 214 VAL A N 1
ATOM 1742 C CA . VAL A 1 214 ? -1.882 -9.055 -6.975 1.00 90.25 214 VAL A CA 1
ATOM 1743 C C . VAL A 1 214 ? -2.979 -9.105 -5.906 1.00 90.25 214 VAL A C 1
ATOM 1745 O O . VAL A 1 214 ? -4.100 -9.513 -6.201 1.00 90.25 214 VAL A O 1
ATOM 1748 N N . ASP A 1 215 ? -2.703 -8.634 -4.690 1.00 87.25 215 ASP A N 1
ATOM 1749 C CA . ASP A 1 215 ? -3.675 -8.674 -3.588 1.00 87.25 215 ASP A CA 1
ATOM 1750 C C . ASP A 1 215 ? -4.943 -7.836 -3.856 1.00 87.25 215 ASP A C 1
ATOM 1752 O O . ASP A 1 215 ? -6.028 -8.194 -3.390 1.00 87.25 215 ASP A O 1
ATOM 1756 N N . ILE A 1 216 ? -4.824 -6.733 -4.600 1.00 87.69 216 ILE A N 1
ATOM 1757 C CA . ILE A 1 216 ? -5.953 -5.889 -5.015 1.00 87.69 216 ILE A CA 1
ATOM 1758 C C . ILE A 1 216 ? -6.762 -6.581 -6.118 1.00 87.69 216 ILE A C 1
ATOM 1760 O O . ILE A 1 216 ? -7.969 -6.764 -5.967 1.00 87.69 216 ILE A O 1
ATOM 1764 N N . THR A 1 217 ? -6.116 -7.025 -7.200 1.00 85.06 217 THR A N 1
ATOM 1765 C CA . THR A 1 217 ? -6.811 -7.623 -8.352 1.00 85.06 217 THR A CA 1
ATOM 1766 C C . THR A 1 217 ? -7.521 -8.928 -7.987 1.00 85.06 217 THR A C 1
ATOM 1768 O O . THR A 1 217 ? -8.641 -9.167 -8.430 1.00 85.06 217 THR A O 1
ATOM 1771 N N . PHE A 1 218 ? -6.918 -9.780 -7.150 1.00 75.44 218 PHE A N 1
ATOM 1772 C CA . PHE A 1 218 ? -7.577 -11.014 -6.706 1.00 75.44 218 PHE A CA 1
ATOM 1773 C C . PHE A 1 218 ? -8.798 -10.743 -5.818 1.00 75.44 218 PHE A C 1
ATOM 1775 O O . PHE A 1 218 ? -9.773 -11.489 -5.891 1.00 75.44 218 PHE A O 1
ATOM 17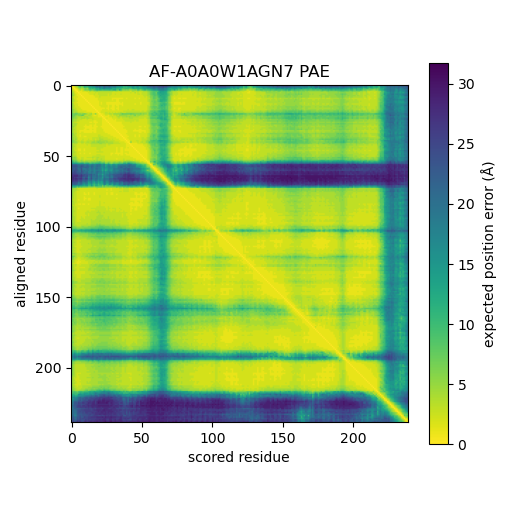82 N N . PHE A 1 219 ? -8.782 -9.673 -5.019 1.00 62.47 219 PHE A N 1
ATOM 1783 C CA . PHE A 1 219 ? -9.924 -9.296 -4.187 1.00 62.47 219 PHE A CA 1
ATOM 1784 C C . PHE A 1 219 ? -11.129 -8.834 -5.019 1.00 62.47 219 PHE A C 1
ATOM 1786 O O . PHE A 1 219 ? -12.267 -9.137 -4.666 1.00 62.47 219 PHE A O 1
ATOM 1793 N N . GLU A 1 220 ? -10.898 -8.153 -6.145 1.00 55.25 220 GLU A N 1
ATOM 1794 C CA . GLU A 1 220 ? -11.971 -7.734 -7.058 1.00 55.25 220 GLU A CA 1
ATOM 1795 C C . GLU A 1 220 ? -12.648 -8.920 -7.768 1.00 55.25 220 GLU A C 1
ATOM 1797 O O . GLU A 1 220 ? -13.846 -8.868 -8.052 1.00 55.25 220 GLU A O 1
ATOM 1802 N N . ILE A 1 221 ? -11.917 -10.016 -7.999 1.00 57.03 221 ILE A N 1
ATOM 1803 C CA . ILE A 1 221 ? -12.445 -11.236 -8.635 1.00 57.03 221 ILE A CA 1
ATOM 1804 C C . ILE A 1 221 ? -13.283 -12.071 -7.642 1.00 57.03 221 ILE A C 1
ATOM 1806 O O . ILE A 1 221 ? -14.316 -12.625 -8.019 1.00 57.03 221 ILE A O 1
ATOM 1810 N N . ASP A 1 222 ? -12.902 -12.106 -6.360 1.00 47.12 222 ASP A N 1
ATOM 1811 C CA . ASP A 1 222 ? -13.527 -12.946 -5.314 1.00 47.12 222 ASP A CA 1
ATOM 1812 C C . ASP A 1 222 ? -14.914 -12.437 -4.842 1.00 47.12 222 ASP A C 1
ATOM 1814 O O . ASP A 1 222 ? -15.569 -13.054 -4.001 1.00 47.12 222 ASP A O 1
ATOM 1818 N N . LEU A 1 223 ? -15.396 -11.307 -5.379 1.00 47.19 223 LEU A N 1
ATOM 1819 C CA . LEU A 1 223 ? -16.715 -10.740 -5.060 1.00 47.19 223 LEU A CA 1
ATOM 1820 C C . LEU A 1 223 ? -17.843 -11.199 -6.000 1.00 47.19 223 LEU A C 1
ATOM 1822 O O . LEU A 1 223 ? -19.008 -10.986 -5.662 1.00 47.19 223 LEU A O 1
ATOM 1826 N N . ASN A 1 224 ? -17.536 -11.838 -7.137 1.00 45.06 224 ASN A N 1
ATOM 1827 C CA . ASN A 1 224 ? -18.546 -12.182 -8.152 1.00 45.06 224 ASN A CA 1
ATOM 1828 C C . ASN A 1 224 ? -18.689 -13.669 -8.485 1.00 45.06 224 ASN A C 1
ATOM 1830 O O . ASN A 1 224 ? -19.720 -14.048 -9.039 1.00 45.06 224 ASN A O 1
ATOM 1834 N N . GLU A 1 225 ? -17.742 -14.537 -8.138 1.00 40.41 225 GLU A N 1
ATOM 1835 C CA . GLU A 1 225 ? -17.857 -15.957 -8.476 1.00 40.41 225 GLU A CA 1
ATOM 1836 C C . GLU A 1 225 ? -17.458 -16.836 -7.295 1.00 40.41 225 GLU A C 1
ATOM 1838 O O . GLU A 1 225 ? -16.391 -16.681 -6.714 1.00 40.41 225 GLU A O 1
ATOM 1843 N N . GLY A 1 226 ? -18.327 -17.789 -6.941 1.00 39.75 226 GLY A N 1
ATOM 1844 C CA . GLY A 1 226 ? -18.095 -18.812 -5.916 1.00 39.75 226 GLY A CA 1
ATOM 1845 C C . GLY A 1 226 ? -17.033 -19.842 -6.314 1.00 39.75 226 GLY A C 1
ATOM 1846 O O . GLY A 1 226 ? -17.254 -21.045 -6.175 1.00 39.75 226 GLY A O 1
ATOM 1847 N N . VAL A 1 227 ? -15.899 -19.383 -6.832 1.00 41.59 227 VAL A N 1
ATOM 1848 C CA . VAL A 1 227 ? -14.736 -20.192 -7.171 1.00 41.59 227 VAL A CA 1
ATOM 1849 C C . VAL A 1 227 ? -13.711 -19.969 -6.075 1.00 41.59 227 VAL A C 1
ATOM 1851 O O . VAL A 1 227 ? -13.061 -18.936 -6.017 1.00 41.59 227 VAL A O 1
ATOM 1854 N N . THR A 1 228 ? -13.559 -20.954 -5.192 1.00 37.66 228 THR A N 1
ATOM 1855 C CA . THR A 1 228 ? -12.482 -20.968 -4.196 1.00 37.66 228 THR A CA 1
ATOM 1856 C C . THR A 1 228 ? -11.125 -20.810 -4.891 1.00 37.66 228 THR A C 1
ATOM 1858 O O . THR A 1 228 ? -10.749 -21.720 -5.641 1.00 37.66 228 THR A O 1
ATOM 1861 N N . PRO A 1 229 ? -10.367 -19.728 -4.642 1.00 42.75 229 PRO A N 1
ATOM 1862 C CA . PRO A 1 229 ? -9.057 -19.574 -5.243 1.00 42.75 229 PRO A CA 1
ATOM 1863 C C . PRO A 1 229 ? -8.029 -20.450 -4.519 1.00 42.75 229 PRO A C 1
ATOM 1865 O O . PRO A 1 229 ? -8.045 -20.599 -3.291 1.00 42.75 229 PRO A O 1
ATOM 1868 N N . GLU A 1 230 ? -7.108 -21.034 -5.289 1.00 43.28 230 GLU A N 1
ATOM 1869 C CA . GLU A 1 230 ? -5.875 -21.600 -4.742 1.00 43.28 230 GLU A CA 1
ATOM 1870 C C . GLU A 1 230 ? -5.145 -20.522 -3.927 1.00 43.28 230 GLU A C 1
ATOM 1872 O O . GLU A 1 230 ? -5.075 -19.359 -4.323 1.00 43.28 230 GLU A O 1
ATOM 1877 N N . LYS A 1 231 ? -4.635 -20.906 -2.750 1.00 40.88 231 LYS A N 1
ATOM 1878 C CA . LYS A 1 231 ? -4.051 -19.981 -1.769 1.00 40.88 231 LYS A CA 1
ATOM 1879 C C . LYS A 1 231 ? -3.010 -19.041 -2.406 1.00 40.88 231 LYS A C 1
ATOM 1881 O O . LYS A 1 231 ? -2.183 -19.515 -3.196 1.00 40.88 231 LYS A O 1
ATOM 1886 N N . PRO A 1 232 ? -2.969 -17.757 -1.994 1.00 42.78 232 PRO A N 1
ATOM 1887 C CA . PRO A 1 232 ? -1.944 -16.830 -2.451 1.00 42.78 232 PRO A CA 1
ATOM 1888 C C . PRO A 1 232 ? -0.564 -17.413 -2.150 1.00 42.78 232 PRO A C 1
ATOM 1890 O O . PRO A 1 232 ? -0.310 -17.955 -1.069 1.00 42.78 232 PRO A O 1
ATOM 1893 N N . HIS A 1 233 ? 0.305 -17.372 -3.157 1.00 47.56 233 HIS A N 1
ATOM 1894 C CA . HIS A 1 233 ? 1.667 -17.866 -3.045 1.00 47.56 233 HIS A CA 1
ATOM 1895 C C . HIS A 1 233 ? 2.376 -17.079 -1.938 1.00 47.56 233 HIS A C 1
ATOM 1897 O O . HIS A 1 233 ? 2.429 -15.856 -1.979 1.00 47.56 233 HIS A O 1
ATOM 1903 N N . GLN A 1 234 ? 2.902 -17.775 -0.928 1.00 42.12 234 GLN A N 1
ATOM 1904 C CA . GLN A 1 234 ? 3.756 -17.155 0.081 1.00 42.12 234 GLN A CA 1
ATOM 1905 C C . GLN A 1 234 ? 5.044 -16.707 -0.605 1.00 42.12 234 GLN A C 1
ATOM 1907 O O . GLN A 1 234 ? 5.849 -17.537 -1.026 1.00 42.12 234 GLN A O 1
ATOM 1912 N N . TRP A 1 235 ? 5.210 -15.400 -0.773 1.00 47.44 235 TRP A N 1
ATOM 1913 C CA . TRP A 1 235 ? 6.435 -14.837 -1.322 1.00 47.44 235 TRP A CA 1
ATOM 1914 C C . TRP A 1 235 ? 7.453 -14.670 -0.203 1.00 47.44 235 TRP A C 1
ATOM 1916 O O . TRP A 1 235 ? 7.126 -14.200 0.889 1.00 47.44 235 TRP A O 1
ATOM 1926 N N . CYS A 1 236 ? 8.693 -15.064 -0.470 1.00 38.34 236 CYS A N 1
ATOM 1927 C CA . CYS A 1 236 ? 9.805 -14.767 0.417 1.00 38.34 236 CYS A CA 1
ATOM 1928 C C . CYS A 1 236 ? 10.215 -13.302 0.235 1.00 38.34 236 CYS A C 1
ATOM 1930 O O . CYS A 1 236 ? 10.507 -12.872 -0.880 1.00 38.34 236 CYS A O 1
ATOM 1932 N N . THR A 1 237 ? 10.290 -12.558 1.338 1.00 32.53 237 THR A N 1
ATOM 1933 C CA . THR A 1 237 ? 11.052 -11.309 1.414 1.00 32.53 237 THR A CA 1
ATOM 1934 C C . THR A 1 237 ? 12.515 -11.647 1.131 1.00 32.53 237 THR A C 1
ATOM 1936 O O . THR A 1 237 ? 13.085 -12.492 1.824 1.00 32.53 237 THR A O 1
ATOM 1939 N N . ILE A 1 238 ? 13.120 -11.041 0.110 1.00 34.19 238 ILE A N 1
ATOM 1940 C CA . ILE A 1 238 ? 14.579 -11.085 -0.027 1.00 34.19 238 ILE A CA 1
ATOM 1941 C C . ILE A 1 238 ? 15.128 -10.206 1.103 1.00 34.19 238 ILE A C 1
ATOM 1943 O O . ILE A 1 238 ? 14.769 -9.032 1.188 1.00 34.19 238 ILE A O 1
ATOM 1947 N N . VAL A 1 239 ? 15.891 -10.827 2.006 1.00 33.94 239 VAL A N 1
ATOM 1948 C CA . VAL A 1 239 ? 16.660 -10.168 3.077 1.00 33.94 239 VAL A CA 1
ATOM 1949 C C . VAL A 1 239 ? 17.864 -9.467 2.471 1.00 33.94 239 VAL A C 1
ATOM 1951 O O . VAL A 1 239 ? 18.505 -10.096 1.599 1.00 33.94 239 VAL A O 1
#

Solvent-accessible surface area (backbone atoms only — not comparable to full-atom values): 14271 Å² total; per-residue (Å²): 126,68,73,55,30,45,58,42,56,51,41,56,51,41,54,53,48,56,70,69,68,54,60,70,70,62,40,53,50,44,54,51,48,57,70,49,46,84,74,49,69,47,72,65,57,46,44,51,58,49,57,76,70,50,75,98,52,84,75,71,77,67,77,76,81,66,98,61,103,62,77,79,53,68,65,59,50,46,51,49,51,44,52,52,51,54,50,50,52,54,38,49,58,49,26,55,53,46,60,75,68,50,87,73,46,86,84,45,37,38,50,54,50,48,53,49,52,44,69,64,41,86,51,38,88,46,30,53,73,46,54,63,47,35,52,48,55,65,34,91,57,32,69,57,29,52,52,51,63,62,67,48,62,90,54,83,79,72,94,76,48,57,87,51,37,75,83,52,55,79,61,86,49,70,37,52,41,49,42,50,52,52,46,47,16,52,62,70,64,56,60,91,86,53,94,49,65,56,55,55,50,41,52,51,44,45,55,50,47,61,48,51,43,52,62,51,57,54,54,66,54,64,75,77,49,100,64,88,72,80,74,81,78,74,60,71,79,87,128

pLDDT: mean 84.75, std 17.58, range [32.53, 97.44]

Radius of gyration: 20.95 Å; Cα contacts (8 Å, |Δi|>4): 197; chains: 1; bounding box: 48×39×60 Å

Foldseek 3Di:
DCCQFVLNVLLVVLVVVLVVVDDPLLNVLSVVSNVCSVVDQALVSVLVSLVVSADPDPVVVPPPDDPDPDPDDSNNVSVVVNVVSVVLVVLLVVLLVLLVPQDDDPLCVLVSVLVNVLSPQSCSSRGPLCVLLSCLSNDPCVNVLSVVLVPFDQDDQDPDDDFQDLSPDDAPDPSLVSLSRSLVSLVVVDDPPDDDVSSVSNNSNSVSSSVVSVVRVVVVVVVPDPDDDDDDRDHDDDD

Secondary structure (DSSP, 8-state):
-GGGBHHHHHHHHHHHHHHT---HHHHHHHHHHHHHGGG--SHHHHHHHHHTTS-SSGGGGSTT---SS----HHHHHHHHHHHHHHHHHHHHHHHHHHHHSPPPTTTHHHHHHHHHHHHSTTGGGBTTHHHHHHHHSSTTHHHHHHHHHHSPPPPPPSSPPTTSGGGPPPSSHHHHHHHHHHHHHHHT--TT---HHHHHHHHHHHHHHHHHHHHHHHHHTTT---PPPPPP-PPPP-

Mean predicted aligned error: 8.34 Å

Sequence (239 aa):
MKEHLIMHHYSLWLEKFCKSKPPKKSYQQAKLIIQDLPKMNDIAALIDLIENHLPSEHHDFQQEEKPTYEPINFYCQLMNWRNDLLARKTQFELAMQTLQQTAMSPKISPLIDLLTEMLQAPQAILYHDLTSILHCICDPSFSMVLKFIEQQHEAPQPVNPPRGSFAAAKPLNDNHRHCLALLNNIADSYPVNSHNRLWEKANGLLQNALRLYVDITFFEIDLNEGVTPEKPHQWCTIV

Organism: NCBI:txid66969